Protein AF-0000000087190993 (afdb_homodimer)

Foldseek 3Di:
DPPCVVVVVCVVVVHDDDPLLVLLLVLQAVPPQAFLVSSLVSSCVPVVPDDSVNSVVSQVVCVVVQQKDWADLDPDGITMHGRPDQQWEWEAEPQQRDTDTHHQVVCVVVQVCCCVVPVDHDSNGHHYDYDHDPCVVVVNHPPPD/DPPCVVVVVCVVVVHDDDPLLVLLLVLQAVPPQAFLVSSLVSSCVPVVPDDSVNSVVSQVVCVVVQQKDWADLDPDGITMHGRPDQQWEWEAEPQQRDTDTHHQVVCVVVQVCCCVVPVDHDSNGHHYDYDHDPCVVVVNRPPPD

InterPro domains:
  IPR002481 Ferric-uptake regulator [PF01475] (12-122)
  IPR002481 Ferric-uptake regulator [PTHR33202] (6-138)
  IPR002481 Ferric-uptake regulator [cd07153] (19-133)
  IPR036388 Winged helix-like DNA-binding domain superfamily [G3DSA:1.10.10.10] (1-84)
  IPR036390 Winged helix DNA-binding domain superfamily [SSF46785] (6-134)
  IPR043135 Ferric-uptake regulator, C-terminal domain [G3DSA:3.30.1490.190] (85-141)

Structure (mmCIF, N/CA/C/O backbone):
data_AF-0000000087190993-model_v1
#
loop_
_entity.id
_entity.type
_entity.pdbx_description
1 polymer 'Transcriptional repressor'
#
loop_
_atom_site.group_PDB
_atom_site.id
_atom_site.type_symbol
_atom_site.label_atom_id
_atom_site.label_alt_id
_atom_site.label_comp_id
_atom_site.label_asym_id
_atom_site.label_entity_id
_atom_site.label_seq_id
_atom_site.pdbx_PDB_ins_code
_atom_site.Cartn_x
_atom_site.Cartn_y
_atom_site.Cartn_z
_atom_site.occupancy
_atom_site.B_iso_or_equiv
_atom_site.auth_seq_id
_atom_site.auth_comp_id
_atom_site.auth_asym_id
_atom_site.auth_atom_id
_atom_site.pdbx_PDB_model_num
ATOM 1 N N . MET A 1 1 ? -0.984 -24.281 -20.031 1 30.73 1 MET A N 1
ATOM 2 C CA . MET A 1 1 ? -1.289 -25.266 -19.016 1 30.73 1 MET A CA 1
ATOM 3 C C . MET A 1 1 ? -0.759 -24.828 -17.656 1 30.73 1 MET A C 1
ATOM 5 O O . MET A 1 1 ? 0.413 -24.469 -17.531 1 30.73 1 MET A O 1
ATOM 9 N N . VAL A 1 2 ? -1.51 -24.234 -16.828 1 46.31 2 VAL A N 1
ATOM 10 C CA . VAL A 1 2 ? -1.119 -23.938 -15.453 1 46.31 2 VAL A CA 1
ATOM 11 C C . VAL A 1 2 ? -0.335 -25.109 -14.875 1 46.31 2 VAL A C 1
ATOM 13 O O . VAL A 1 2 ? -0.806 -26.25 -14.891 1 46.31 2 VAL A O 1
ATOM 16 N N . ASP A 1 3 ? 0.82 -25.172 -14.805 1 48.62 3 ASP A N 1
ATOM 17 C CA . ASP A 1 3 ? 1.579 -26.312 -14.32 1 48.62 3 ASP A CA 1
ATOM 18 C C . ASP A 1 3 ? 0.959 -26.891 -13.055 1 48.62 3 ASP A C 1
ATOM 20 O O . ASP A 1 3 ? 0.491 -26.156 -12.188 1 48.62 3 ASP A O 1
ATOM 24 N N . THR A 1 4 ? 0.512 -28.219 -13.062 1 55.81 4 THR A N 1
ATOM 25 C CA . THR A 1 4 ? 0.121 -29.297 -12.156 1 55.81 4 THR A CA 1
ATOM 26 C C . THR A 1 4 ? 0.805 -29.141 -10.805 1 55.81 4 THR A C 1
ATOM 28 O O . THR A 1 4 ? 0.385 -29.734 -9.812 1 55.81 4 THR A O 1
ATOM 31 N N . ASP A 1 5 ? 1.646 -28.094 -10.758 1 68.88 5 ASP A N 1
ATOM 32 C CA . ASP A 1 5 ? 2.512 -28.094 -9.578 1 68.88 5 ASP A CA 1
ATOM 33 C C . ASP A 1 5 ? 1.784 -27.531 -8.367 1 68.88 5 ASP A C 1
ATOM 35 O O . ASP A 1 5 ? 1.873 -28.094 -7.266 1 68.88 5 ASP A O 1
ATOM 39 N N . TRP A 1 6 ? 0.853 -26.547 -8.578 1 71.5 6 TRP A N 1
ATOM 40 C CA . TRP A 1 6 ? 0.203 -26.047 -7.375 1 71.5 6 TRP A CA 1
ATOM 41 C C . TRP A 1 6 ? -0.79 -27.062 -6.82 1 71.5 6 TRP A C 1
ATOM 43 O O . TRP A 1 6 ? -1.019 -27.125 -5.609 1 71.5 6 TRP A O 1
ATOM 53 N N . GLN A 1 7 ? -1.381 -27.703 -7.801 1 71.69 7 GLN A N 1
ATOM 54 C CA . GLN A 1 7 ? -2.314 -28.734 -7.352 1 71.69 7 GLN A CA 1
ATOM 55 C C . GLN A 1 7 ? -1.601 -29.812 -6.527 1 71.69 7 GLN A C 1
ATOM 57 O O . GLN A 1 7 ? -2.115 -30.25 -5.5 1 71.69 7 GLN A O 1
ATOM 62 N N . SER A 1 8 ? -0.433 -30.188 -7.055 1 73.56 8 SER A N 1
ATOM 63 C CA . SER A 1 8 ? 0.377 -31.172 -6.332 1 73.56 8 SER A CA 1
ATOM 64 C C . SER A 1 8 ? 0.808 -30.625 -4.973 1 73.56 8 SER A C 1
ATOM 66 O O . SER A 1 8 ? 0.802 -31.344 -3.977 1 73.56 8 SER A O 1
ATOM 68 N N . ASP A 1 9 ? 1.097 -29.375 -5.035 1 71.5 9 ASP A N 1
ATOM 69 C CA . ASP A 1 9 ? 1.511 -28.75 -3.787 1 71.5 9 ASP A CA 1
ATOM 70 C C . ASP A 1 9 ? 0.363 -28.719 -2.781 1 71.5 9 ASP A C 1
ATOM 72 O O . ASP A 1 9 ? 0.562 -28.969 -1.593 1 71.5 9 ASP A O 1
ATOM 76 N N . LEU A 1 10 ? -0.805 -28.344 -3.242 1 76.19 10 LEU A N 1
ATOM 77 C CA . LEU A 1 10 ? -1.978 -28.297 -2.375 1 76.19 10 LEU A CA 1
ATOM 78 C C . LEU A 1 10 ? -2.287 -29.672 -1.795 1 76.19 10 LEU A C 1
ATOM 80 O O . LEU A 1 10 ? -2.598 -29.797 -0.608 1 76.19 10 LEU A O 1
ATOM 84 N N . ARG A 1 11 ? -2.195 -30.688 -2.639 1 72.81 11 ARG A N 1
ATOM 85 C CA . ARG A 1 11 ? -2.439 -32.031 -2.186 1 72.81 11 ARG A CA 1
ATOM 86 C C . ARG A 1 11 ? -1.418 -32.469 -1.133 1 72.81 11 ARG A C 1
ATOM 88 O O . ARG A 1 11 ? -1.772 -33.094 -0.127 1 72.81 11 ARG A O 1
ATOM 95 N N . LYS A 1 12 ? -0.236 -32.125 -1.358 1 74.5 12 LYS A N 1
ATOM 96 C CA . LYS A 1 12 ? 0.84 -32.438 -0.422 1 74.5 12 LYS A CA 1
ATOM 97 C C . LYS A 1 12 ? 0.607 -31.75 0.926 1 74.5 12 LYS A C 1
ATOM 99 O O . LYS A 1 12 ? 0.953 -32.312 1.973 1 74.5 12 LYS A O 1
ATOM 104 N N . ARG A 1 13 ? -0.04 -30.688 0.856 1 74.38 13 ARG A N 1
ATOM 105 C CA . ARG A 1 13 ? -0.277 -29.938 2.086 1 74.38 13 ARG A CA 1
ATOM 106 C C . ARG A 1 13 ? -1.602 -30.344 2.727 1 74.38 13 ARG A C 1
ATOM 108 O O . ARG A 1 13 ? -1.995 -29.797 3.754 1 74.38 13 ARG A O 1
ATOM 115 N N . GLY A 1 14 ? -2.254 -31.297 2.111 1 72.94 14 GLY A N 1
ATOM 116 C CA . GLY A 1 14 ? -3.477 -31.859 2.666 1 72.94 14 GLY A CA 1
ATOM 117 C C . GLY A 1 14 ? -4.707 -31.031 2.344 1 72.94 14 GLY A C 1
ATOM 118 O O . GLY A 1 14 ? -5.754 -31.188 2.975 1 72.94 14 GLY A O 1
ATOM 119 N N . TYR A 1 15 ? -4.434 -30.062 1.543 1 75.75 15 TYR A N 1
ATOM 120 C CA . TYR A 1 15 ? -5.578 -29.234 1.191 1 75.75 15 TYR A CA 1
ATOM 121 C C . TYR A 1 15 ? -6.18 -29.672 -0.14 1 75.75 15 TYR A C 1
ATOM 123 O O . TYR A 1 15 ? -5.453 -30.047 -1.061 1 75.75 15 TYR A O 1
ATOM 131 N N . ARG A 1 16 ? -7.5 -29.906 -0.092 1 78.38 16 ARG A N 1
ATOM 132 C CA . ARG A 1 16 ? -8.234 -30.156 -1.331 1 78.38 16 ARG A CA 1
ATOM 133 C C . ARG A 1 16 ? -8.992 -28.906 -1.766 1 78.38 16 ARG A C 1
ATOM 135 O O . ARG A 1 16 ? -9.688 -28.281 -0.958 1 78.38 16 ARG A O 1
ATOM 142 N N . LEU A 1 17 ? -8.617 -28.5 -3.105 1 83.88 17 LEU A N 1
ATOM 143 C CA . LEU A 1 17 ? -9.352 -27.359 -3.627 1 83.88 17 LEU A CA 1
ATOM 144 C C . LEU A 1 17 ? -10.617 -27.812 -4.359 1 83.88 17 LEU A C 1
ATOM 146 O O . LEU A 1 17 ? -10.555 -28.703 -5.215 1 83.88 17 LEU A O 1
ATOM 150 N N . THR A 1 18 ? -11.789 -27.344 -3.902 1 88.25 18 THR A N 1
ATOM 151 C CA . THR A 1 18 ? -13.008 -27.562 -4.68 1 88.25 18 THR A CA 1
ATOM 152 C C . THR A 1 18 ? -12.82 -27.078 -6.117 1 88.25 18 THR A C 1
ATOM 154 O O . THR A 1 18 ? -11.906 -26.312 -6.41 1 88.25 18 THR A O 1
ATOM 157 N N . PRO A 1 19 ? -13.664 -27.625 -7.016 1 89.94 19 PRO A N 1
ATOM 158 C CA . PRO A 1 19 ? -13.562 -27.203 -8.414 1 89.94 19 PRO A CA 1
ATOM 159 C C . PRO A 1 19 ? -13.664 -25.688 -8.578 1 89.94 19 PRO A C 1
ATOM 161 O O . PRO A 1 19 ? -12.93 -25.094 -9.375 1 89.94 19 PRO A O 1
ATOM 164 N N . GLN A 1 20 ? -14.5 -25.016 -7.832 1 90.06 20 GLN A N 1
ATOM 165 C CA . GLN A 1 20 ? -14.656 -23.562 -7.918 1 90.06 20 GLN A CA 1
ATOM 166 C C . GLN A 1 20 ? -13.383 -22.859 -7.48 1 90.06 20 GLN A C 1
ATOM 168 O O . GLN A 1 20 ? -12.945 -21.906 -8.133 1 90.06 20 GLN A O 1
ATOM 173 N N . ARG A 1 21 ? -12.828 -23.328 -6.469 1 92.06 21 ARG A N 1
ATOM 174 C CA . ARG A 1 21 ? -11.586 -22.719 -5.973 1 92.06 21 ARG A CA 1
ATOM 175 C C . ARG A 1 21 ? -10.445 -22.938 -6.961 1 92.06 21 ARG A C 1
ATOM 177 O O . ARG A 1 21 ? -9.609 -22.047 -7.148 1 92.06 21 ARG A O 1
ATOM 184 N N . GLN A 1 22 ? -10.484 -24.062 -7.488 1 92.88 22 GLN A N 1
ATOM 185 C CA . GLN A 1 22 ? -9.484 -24.359 -8.508 1 92.88 22 GLN A CA 1
ATOM 186 C C . GLN A 1 22 ? -9.617 -23.391 -9.688 1 92.88 22 GLN A C 1
ATOM 188 O O . GLN A 1 22 ? -8.609 -22.922 -10.219 1 92.88 22 GLN A O 1
ATOM 193 N N . LEU A 1 23 ? -10.836 -23.156 -10.133 1 95.88 23 LEU A N 1
ATOM 194 C CA . LEU A 1 23 ? -11.07 -22.219 -11.234 1 95.88 23 LEU A CA 1
ATOM 195 C C . LEU A 1 23 ? -10.57 -20.828 -10.883 1 95.88 23 LEU A C 1
ATOM 197 O O . LEU A 1 23 ? -10.023 -20.125 -11.734 1 95.88 23 LEU A O 1
ATOM 201 N N . VAL A 1 24 ? -10.719 -20.422 -9.695 1 97 24 VAL A N 1
ATOM 202 C CA . VAL A 1 24 ? -10.242 -19.125 -9.25 1 97 24 VAL A CA 1
ATOM 203 C C . VAL A 1 24 ? -8.711 -19.078 -9.312 1 97 24 VAL A C 1
ATOM 205 O O . VAL A 1 24 ? -8.133 -18.141 -9.844 1 97 24 VAL A O 1
ATOM 208 N N . LEU A 1 25 ? -8.164 -20.094 -8.781 1 95.44 25 LEU A N 1
ATOM 209 C CA . LEU A 1 25 ? -6.711 -20.172 -8.797 1 95.44 25 LEU A CA 1
ATOM 210 C C . LEU A 1 25 ? -6.176 -20.141 -10.227 1 95.44 25 LEU A C 1
ATOM 212 O O . LEU A 1 25 ? -5.211 -19.438 -10.516 1 95.44 25 LEU A O 1
ATOM 216 N N . GLU A 1 26 ? -6.77 -20.828 -11.078 1 94.94 26 GLU A N 1
ATOM 217 C CA . GLU A 1 26 ? -6.371 -20.859 -12.484 1 94.94 26 GLU A CA 1
ATOM 218 C C . GLU A 1 26 ? -6.543 -19.5 -13.133 1 94.94 26 GLU A C 1
ATOM 220 O O . GLU A 1 26 ? -5.719 -19.078 -13.953 1 94.94 26 GLU A O 1
ATOM 225 N N . ALA A 1 27 ? -7.582 -18.859 -12.844 1 97.19 27 ALA A N 1
ATOM 226 C CA . ALA A 1 27 ? -7.812 -17.516 -13.367 1 97.19 27 ALA A CA 1
ATOM 227 C C . ALA A 1 27 ? -6.719 -16.562 -12.906 1 97.19 27 ALA A C 1
ATOM 229 O O . ALA A 1 27 ? -6.23 -15.742 -13.695 1 97.19 27 ALA A O 1
ATOM 230 N N . VAL A 1 28 ? -6.336 -16.625 -11.641 1 96.25 28 VAL A N 1
ATOM 231 C CA . VAL A 1 28 ? -5.254 -15.805 -11.109 1 96.25 28 VAL A CA 1
ATOM 232 C C . VAL A 1 28 ? -3.971 -16.078 -11.891 1 96.25 28 VAL A C 1
ATOM 234 O O . VAL A 1 28 ? -3.244 -15.141 -12.242 1 96.25 28 VAL A O 1
ATOM 237 N N . ASP A 1 29 ? -3.754 -17.297 -12.117 1 93.25 29 ASP A N 1
ATOM 238 C CA . ASP A 1 29 ? -2.559 -17.688 -12.859 1 93.25 29 ASP A CA 1
ATOM 239 C C . ASP A 1 29 ? -2.574 -17.125 -14.273 1 93.25 29 ASP A C 1
ATOM 241 O O . ASP A 1 29 ? -1.585 -16.531 -14.727 1 93.25 29 ASP A O 1
ATOM 245 N N . ARG A 1 30 ? -3.617 -17.188 -14.875 1 94.5 30 ARG A N 1
ATOM 246 C CA . ARG A 1 30 ? -3.752 -16.797 -16.281 1 94.5 30 ARG A CA 1
ATOM 247 C C . ARG A 1 30 ? -3.707 -15.289 -16.438 1 94.5 30 ARG A C 1
ATOM 249 O O . ARG A 1 30 ? -3.041 -14.766 -17.328 1 94.5 30 ARG A O 1
ATOM 256 N N . LEU A 1 31 ? -4.438 -14.617 -15.688 1 94.88 31 LEU A N 1
ATOM 257 C CA . LEU A 1 31 ? -4.641 -13.18 -15.859 1 94.88 31 LEU A CA 1
ATOM 258 C C . LEU A 1 31 ? -3.475 -12.391 -15.281 1 94.88 31 LEU A C 1
ATOM 260 O O . LEU A 1 31 ? -3.164 -11.297 -15.758 1 94.88 31 LEU A O 1
ATOM 264 N N . GLU A 1 32 ? -2.812 -12.891 -14.336 1 90.81 32 GLU A N 1
ATOM 265 C CA . GLU A 1 32 ? -1.784 -12.172 -13.586 1 90.81 32 GLU A CA 1
ATOM 266 C C . GLU A 1 32 ? -2.273 -10.797 -13.156 1 90.81 32 GLU A C 1
ATOM 268 O O . GLU A 1 32 ? -2.906 -10.086 -13.938 1 90.81 32 GLU A O 1
ATOM 273 N N . HIS A 1 33 ? -1.952 -10.336 -11.945 1 92.12 33 HIS A N 1
ATOM 274 C CA . HIS A 1 33 ? -2.334 -9.047 -11.375 1 92.12 33 HIS A CA 1
ATOM 275 C C . HIS A 1 33 ? -3.791 -8.719 -11.688 1 92.12 33 HIS A C 1
ATOM 277 O O . HIS A 1 33 ? -4.094 -7.633 -12.18 1 92.12 33 HIS A O 1
ATOM 283 N N . ALA A 1 34 ? -4.66 -9.555 -11.453 1 95.06 34 ALA A N 1
ATOM 284 C CA . ALA A 1 34 ? -6.074 -9.422 -11.781 1 95.06 34 ALA A CA 1
ATOM 285 C C . ALA A 1 34 ? -6.879 -8.969 -10.57 1 95.06 34 ALA A C 1
ATOM 287 O O . ALA A 1 34 ? -6.621 -9.406 -9.445 1 95.06 34 ALA A O 1
ATOM 288 N N . THR A 1 35 ? -7.879 -8.102 -10.836 1 96.19 35 THR A N 1
ATOM 289 C CA . THR A 1 35 ? -8.828 -7.746 -9.789 1 96.19 35 THR A CA 1
ATOM 290 C C . THR A 1 35 ? -9.828 -8.875 -9.562 1 96.19 35 THR A C 1
ATOM 292 O O . THR A 1 35 ? -9.984 -9.75 -10.406 1 96.19 35 THR A O 1
ATOM 295 N N . PRO A 1 36 ? -10.531 -8.82 -8.438 1 97.62 36 PRO A N 1
ATOM 296 C CA . PRO A 1 36 ? -11.586 -9.82 -8.219 1 97.62 36 PRO A CA 1
ATOM 297 C C . PRO A 1 36 ? -12.641 -9.805 -9.328 1 97.62 36 PRO A C 1
ATOM 299 O O . PRO A 1 36 ? -13.102 -10.867 -9.75 1 97.62 36 PRO A O 1
ATOM 302 N N . ASP A 1 37 ? -12.898 -8.711 -9.805 1 97.5 37 ASP A N 1
ATOM 303 C CA . ASP A 1 37 ? -13.867 -8.625 -10.891 1 97.5 37 ASP A CA 1
ATOM 304 C C . ASP A 1 37 ? -13.32 -9.273 -12.164 1 97.5 37 ASP A C 1
ATOM 306 O O . ASP A 1 37 ? -14.055 -9.953 -12.891 1 97.5 37 ASP A O 1
ATOM 310 N N . ASP A 1 38 ? -12.133 -9.016 -12.484 1 97.56 38 ASP A N 1
ATOM 311 C CA . ASP A 1 38 ? -11.492 -9.695 -13.609 1 97.56 38 ASP A CA 1
ATOM 312 C C . ASP A 1 38 ? -11.562 -11.211 -13.453 1 97.56 38 ASP A C 1
ATOM 314 O O . ASP A 1 38 ? -11.875 -11.93 -14.406 1 97.56 38 ASP A O 1
ATOM 318 N N . ILE A 1 39 ? -11.219 -11.602 -12.273 1 98.25 39 ILE A N 1
ATOM 319 C CA . ILE A 1 39 ? -11.203 -13.023 -11.969 1 98.25 39 ILE A CA 1
ATOM 320 C C . ILE A 1 39 ? -12.609 -13.594 -12.102 1 98.25 39 ILE A C 1
ATOM 322 O O . ILE A 1 39 ? -12.805 -14.664 -12.695 1 98.25 39 ILE A O 1
ATOM 326 N N . LEU A 1 40 ? -13.586 -12.844 -11.562 1 98.38 40 LEU A N 1
ATOM 327 C CA . LEU A 1 40 ? -14.977 -13.25 -11.703 1 98.38 40 LEU A CA 1
ATOM 328 C C . LEU A 1 40 ? -15.336 -13.453 -13.172 1 98.38 40 LEU A C 1
ATOM 330 O O . LEU A 1 40 ? -15.891 -14.492 -13.539 1 98.38 40 LEU A O 1
ATOM 334 N N . THR A 1 41 ? -15.031 -12.5 -13.977 1 98.25 41 THR A N 1
ATOM 335 C CA . THR A 1 41 ? -15.336 -12.547 -15.398 1 98.25 41 THR A CA 1
ATOM 336 C C . THR A 1 41 ? -14.695 -13.773 -16.047 1 98.25 41 THR A C 1
ATOM 338 O O . THR A 1 41 ? -15.336 -14.477 -16.828 1 98.25 41 THR A O 1
ATOM 341 N N . GLU A 1 42 ? -13.477 -14.016 -15.742 1 98.19 42 GLU A N 1
ATOM 342 C CA . GLU A 1 42 ? -12.766 -15.164 -16.297 1 98.19 42 GLU A CA 1
ATOM 343 C C . GLU A 1 42 ? -13.391 -16.484 -15.836 1 98.19 42 GLU A C 1
ATOM 345 O O . GLU A 1 42 ? -13.594 -17.391 -16.641 1 98.19 42 GLU A O 1
ATOM 350 N N . VAL A 1 43 ? -13.672 -16.594 -14.578 1 97.75 43 VAL A N 1
ATOM 351 C CA . VAL A 1 43 ? -14.211 -17.828 -14 1 97.75 43 VAL A CA 1
ATOM 352 C C . VAL A 1 43 ? -15.602 -18.094 -14.57 1 97.75 43 VAL A C 1
ATOM 354 O O . VAL A 1 43 ? -15.961 -19.25 -14.805 1 97.75 43 VAL A O 1
ATOM 357 N N . ARG A 1 44 ? -16.344 -17.078 -14.812 1 97.44 44 ARG A N 1
ATOM 358 C CA . ARG A 1 44 ? -17.719 -17.234 -15.281 1 97.44 44 ARG A CA 1
ATOM 359 C C . ARG A 1 44 ? -17.766 -17.828 -16.688 1 97.44 44 ARG A C 1
ATOM 361 O O . ARG A 1 44 ? -18.812 -18.312 -17.141 1 97.44 44 ARG A O 1
ATOM 368 N N . LYS A 1 45 ? -16.719 -17.797 -17.391 1 96.69 45 LYS A N 1
ATOM 369 C CA . LYS A 1 45 ? -16.641 -18.453 -18.688 1 96.69 45 LYS A CA 1
ATOM 370 C C . LYS A 1 45 ? -16.812 -19.969 -18.531 1 96.69 45 LYS A C 1
ATOM 372 O O . LYS A 1 45 ? -17.281 -20.641 -19.469 1 96.69 45 LYS A O 1
ATOM 377 N N . THR A 1 46 ? -16.484 -20.484 -17.422 1 94.31 46 THR A N 1
ATOM 378 C CA . THR A 1 46 ? -16.562 -21.922 -17.156 1 94.31 46 THR A CA 1
ATOM 379 C C . THR A 1 46 ? -17.656 -22.234 -16.141 1 94.31 46 THR A C 1
ATOM 381 O O . THR A 1 46 ? -18.391 -23.203 -16.312 1 94.31 46 THR A O 1
ATOM 384 N N . ALA A 1 47 ? -17.719 -21.375 -15.109 1 93.12 47 ALA A N 1
ATOM 385 C CA . ALA A 1 47 ? -18.719 -21.516 -14.047 1 93.12 47 ALA A CA 1
ATOM 386 C C . ALA A 1 47 ? -19.578 -20.266 -13.945 1 93.12 47 ALA A C 1
ATOM 388 O O . ALA A 1 47 ? -19.281 -19.359 -13.148 1 93.12 47 ALA A O 1
ATOM 389 N N . GLY A 1 48 ? -20.688 -20.266 -14.625 1 90.81 48 GLY A N 1
ATOM 390 C CA . GLY A 1 48 ? -21.516 -19.078 -14.797 1 90.81 48 GLY A CA 1
ATOM 391 C C . GLY A 1 48 ? -22.203 -18.641 -13.516 1 90.81 48 GLY A C 1
ATOM 392 O O . GLY A 1 48 ? -22.5 -17.453 -13.344 1 90.81 48 GLY A O 1
ATOM 393 N N . GLY A 1 49 ? -22.438 -19.484 -12.586 1 93 49 GLY A N 1
ATOM 394 C CA . GLY A 1 49 ? -23.25 -19.172 -11.414 1 93 49 GLY A CA 1
ATOM 395 C C . GLY A 1 49 ? -22.422 -18.672 -10.242 1 93 49 GLY A C 1
ATOM 396 O O . GLY A 1 49 ? -22.969 -18.391 -9.172 1 93 49 GLY A O 1
ATOM 397 N N . ILE A 1 50 ? -21.156 -18.5 -10.438 1 94.94 50 ILE A N 1
ATOM 398 C CA . ILE A 1 50 ? -20.312 -18.109 -9.312 1 94.94 50 ILE A CA 1
ATOM 399 C C . ILE A 1 50 ? -20.562 -16.641 -8.969 1 94.94 50 ILE A C 1
ATOM 401 O O . ILE A 1 50 ? -20.734 -15.805 -9.859 1 94.94 50 ILE A O 1
ATOM 405 N N . ASN A 1 51 ? -20.578 -16.391 -7.656 1 96.12 51 ASN A N 1
ATOM 406 C CA . ASN A 1 51 ? -20.781 -15.039 -7.141 1 96.12 51 ASN A CA 1
ATOM 407 C C . ASN A 1 51 ? -19.469 -14.398 -6.719 1 96.12 51 ASN A C 1
ATOM 409 O O . ASN A 1 51 ? -18.516 -15.094 -6.352 1 96.12 51 ASN A O 1
ATOM 413 N N . ILE A 1 52 ? -19.5 -13.07 -6.734 1 97.62 52 ILE A N 1
ATOM 414 C CA . ILE A 1 52 ? -18.312 -12.312 -6.41 1 97.62 52 ILE A CA 1
ATOM 415 C C . ILE A 1 52 ? -17.891 -12.594 -4.969 1 97.62 52 ILE A C 1
ATOM 417 O O . ILE A 1 52 ? -16.703 -12.617 -4.652 1 97.62 52 ILE A O 1
ATOM 421 N N . SER A 1 53 ? -18.828 -12.852 -4.117 1 96.38 53 SER A N 1
ATOM 422 C CA . SER A 1 53 ? -18.531 -13.156 -2.725 1 96.38 53 SER A CA 1
ATOM 423 C C . SER A 1 53 ? -17.719 -14.445 -2.607 1 96.38 53 SER A C 1
ATOM 425 O O . SER A 1 53 ? -16.812 -14.539 -1.773 1 96.38 53 SER A O 1
ATOM 427 N N . THR A 1 54 ? -18 -15.414 -3.418 1 94.94 54 THR A N 1
ATOM 428 C CA . THR A 1 54 ? -17.234 -16.656 -3.465 1 94.94 54 THR A CA 1
ATOM 429 C C . THR A 1 54 ? -15.797 -16.391 -3.918 1 94.94 54 THR A C 1
ATOM 431 O O . THR A 1 54 ? -14.852 -16.969 -3.377 1 94.94 54 THR A O 1
ATOM 434 N N . VAL A 1 55 ? -15.633 -15.531 -4.863 1 97.62 55 VAL A N 1
ATOM 435 C CA . VAL A 1 55 ? -14.305 -15.18 -5.359 1 97.62 55 VAL A CA 1
ATOM 436 C C . VAL A 1 55 ? -13.484 -1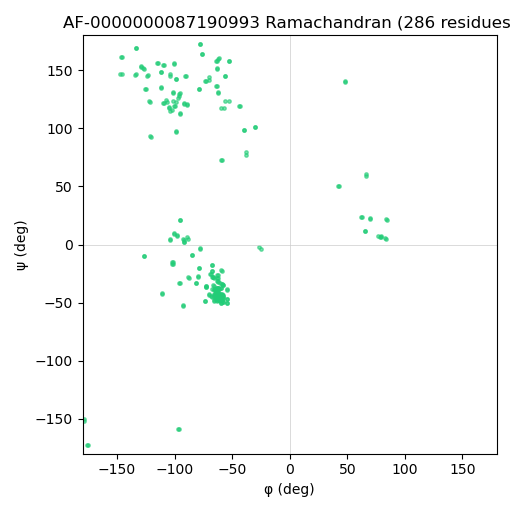4.547 -4.238 1 97.62 55 VAL A C 1
ATOM 438 O O . VAL A 1 55 ? -12.352 -14.969 -3.979 1 97.62 55 VAL A O 1
ATOM 441 N N . TYR A 1 56 ? -14.031 -13.648 -3.566 1 96.62 56 TYR A N 1
ATOM 442 C CA . TYR A 1 56 ? -13.328 -12.984 -2.473 1 96.62 56 TYR A CA 1
ATOM 443 C C . TYR A 1 56 ? -12.93 -13.992 -1.398 1 96.62 56 TYR A C 1
ATOM 445 O O . TYR A 1 56 ? -11.797 -13.969 -0.917 1 96.62 56 TYR A O 1
ATOM 453 N N . ARG A 1 57 ? -13.844 -14.789 -1.049 1 94.5 57 ARG A N 1
ATOM 454 C CA . ARG A 1 57 ? -13.562 -15.766 -0.001 1 94.5 57 ARG A CA 1
ATOM 455 C C . ARG A 1 57 ? -12.484 -16.75 -0.439 1 94.5 57 ARG A C 1
ATOM 457 O O . ARG A 1 57 ? -11.641 -17.141 0.365 1 94.5 57 ARG A O 1
ATOM 464 N N . THR A 1 58 ? -12.578 -17.141 -1.603 1 95.62 58 THR A N 1
ATOM 465 C CA . THR A 1 58 ? -11.57 -18.047 -2.143 1 95.62 58 THR A CA 1
ATOM 466 C C . THR A 1 58 ? -10.195 -17.375 -2.15 1 95.62 58 THR A C 1
ATOM 468 O O . THR A 1 58 ? -9.203 -17.984 -1.741 1 95.62 58 THR A O 1
ATOM 471 N N . LEU A 1 59 ? -10.156 -16.188 -2.604 1 96.62 59 LEU A N 1
ATOM 472 C CA . LEU A 1 59 ? -8.891 -15.469 -2.631 1 96.62 59 LEU A CA 1
ATOM 473 C C . LEU A 1 59 ? -8.312 -15.336 -1.227 1 96.62 59 LEU A C 1
ATOM 475 O O . LEU A 1 59 ? -7.102 -15.492 -1.032 1 96.62 59 LEU A O 1
ATOM 479 N N . GLU A 1 60 ? -9.07 -15.055 -0.349 1 94.12 60 GLU A N 1
ATOM 480 C CA . GLU A 1 60 ? -8.641 -14.977 1.042 1 94.12 60 GLU A CA 1
ATOM 481 C C . GLU A 1 60 ? -8.039 -16.297 1.504 1 94.12 60 GLU A C 1
ATOM 483 O O . GLU A 1 60 ? -6.957 -16.328 2.102 1 94.12 60 GLU A O 1
ATOM 488 N N . LEU A 1 61 ? -8.742 -17.375 1.254 1 91.25 61 LEU A N 1
ATOM 489 C CA . LEU A 1 61 ? -8.266 -18.703 1.601 1 91.25 61 LEU A CA 1
ATOM 490 C C . LEU A 1 61 ? -6.941 -19 0.912 1 91.25 61 LEU A C 1
ATOM 492 O O . LEU A 1 61 ? -6 -19.484 1.549 1 91.25 61 LEU A O 1
ATOM 496 N N . LEU A 1 62 ? -6.887 -18.734 -0.366 1 93.94 62 LEU A N 1
ATOM 497 C CA . LEU A 1 62 ? -5.684 -19.016 -1.138 1 93.94 62 LEU A CA 1
ATOM 498 C C . LEU A 1 62 ? -4.5 -18.203 -0.618 1 93.94 62 LEU A C 1
ATOM 500 O O . LEU A 1 62 ? -3.361 -18.688 -0.639 1 93.94 62 LEU A O 1
ATOM 504 N N . GLU A 1 63 ? -4.742 -17.016 -0.233 1 92.62 63 GLU A N 1
ATOM 505 C CA . GLU A 1 63 ? -3.693 -16.203 0.378 1 92.62 63 GLU A CA 1
ATOM 506 C C . GLU A 1 63 ? -3.217 -16.812 1.691 1 92.62 63 GLU A C 1
ATOM 508 O O . GLU A 1 63 ? -2.014 -16.875 1.956 1 92.62 63 GLU A O 1
ATOM 513 N N . GLU A 1 64 ? -4.137 -17.25 2.473 1 87.25 64 GLU A N 1
ATOM 514 C CA . GLU A 1 64 ? -3.797 -17.906 3.734 1 87.25 64 GLU A CA 1
ATOM 515 C C . GLU A 1 64 ? -2.922 -19.125 3.506 1 87.25 64 GLU A C 1
ATOM 517 O O . GLU A 1 64 ? -2.031 -19.422 4.305 1 87.25 64 GLU A O 1
ATOM 522 N N . LEU A 1 65 ? -3.18 -19.75 2.416 1 87 65 LEU A N 1
ATOM 523 C CA . LEU A 1 65 ? -2.451 -20.969 2.088 1 87 65 LEU A CA 1
ATOM 524 C C . LEU A 1 65 ? -1.126 -20.656 1.405 1 87 65 LEU A C 1
ATOM 526 O O . LEU A 1 65 ? -0.359 -21.547 1.066 1 87 65 LEU A O 1
ATOM 530 N N . GLY A 1 66 ? -0.937 -19.359 1.041 1 88 66 GLY A N 1
ATOM 531 C CA . GLY A 1 66 ? 0.324 -18.938 0.451 1 88 66 GLY A CA 1
ATOM 532 C C . GLY A 1 66 ? 0.4 -19.203 -1.042 1 88 66 GLY A C 1
ATOM 533 O O . GLY A 1 66 ? 1.491 -19.25 -1.613 1 88 66 GLY A O 1
ATOM 534 N N . LEU A 1 67 ? -0.707 -19.328 -1.673 1 90.62 67 LEU A N 1
ATOM 535 C CA . LEU A 1 67 ? -0.741 -19.625 -3.1 1 90.62 67 LEU A CA 1
ATOM 536 C C . LEU A 1 67 ? -0.89 -18.359 -3.924 1 90.62 67 LEU A C 1
ATOM 538 O O . LEU A 1 67 ? -0.423 -18.297 -5.066 1 90.62 67 LEU A O 1
ATOM 542 N N . VAL A 1 68 ? -1.59 -17.438 -3.375 1 93.12 68 VAL A N 1
ATOM 543 C CA . VAL A 1 68 ? -1.825 -16.172 -4.066 1 93.12 68 VAL A CA 1
ATOM 544 C C . VAL A 1 68 ? -1.425 -15 -3.166 1 93.12 68 VAL A C 1
ATOM 546 O O . VAL A 1 68 ? -1.394 -15.141 -1.941 1 93.12 68 VAL A O 1
ATOM 549 N N . SER A 1 69 ? -1.028 -13.93 -3.746 1 91.06 69 SER A N 1
ATOM 550 C CA . SER A 1 69 ? -0.732 -12.672 -3.064 1 91.06 69 SER A CA 1
ATOM 551 C C . SER A 1 69 ? -1.453 -11.5 -3.725 1 91.06 69 SER A C 1
ATOM 553 O O . SER A 1 69 ? -1.865 -11.594 -4.883 1 91.06 69 SER A O 1
ATOM 555 N N . HIS A 1 70 ? -1.703 -10.5 -2.949 1 92 70 HIS A N 1
ATOM 556 C CA . HIS A 1 70 ? -2.342 -9.328 -3.541 1 92 70 HIS A CA 1
ATOM 557 C C . HIS A 1 70 ? -1.421 -8.117 -3.494 1 92 70 HIS A C 1
ATOM 559 O O . HIS A 1 70 ? -0.464 -8.086 -2.719 1 92 70 HIS A O 1
ATOM 565 N N . ALA A 1 71 ? -1.609 -7.211 -4.328 1 89.25 71 ALA A N 1
ATOM 566 C CA . ALA A 1 71 ? -0.951 -5.906 -4.375 1 89.25 71 ALA A CA 1
ATOM 567 C C . ALA A 1 71 ? -1.964 -4.789 -4.598 1 89.25 71 ALA A C 1
ATOM 569 O O . ALA A 1 71 ? -2.996 -4.996 -5.238 1 89.25 71 ALA A O 1
ATOM 570 N N . HIS A 1 72 ? -1.664 -3.686 -4.012 1 88.25 72 HIS A N 1
ATOM 571 C CA . HIS A 1 72 ? -2.463 -2.488 -4.246 1 88.25 72 HIS A CA 1
ATOM 572 C C . HIS A 1 72 ? -1.801 -1.58 -5.277 1 88.25 72 HIS A C 1
ATOM 574 O O . HIS A 1 72 ? -0.958 -0.75 -4.934 1 88.25 72 HIS A O 1
ATOM 580 N N . LEU A 1 73 ? -2.217 -1.682 -6.527 1 90.38 73 LEU A N 1
ATOM 581 C CA . LEU A 1 73 ? -1.597 -0.947 -7.625 1 90.38 73 LEU A CA 1
ATOM 582 C C . LEU A 1 73 ? -2.385 0.319 -7.945 1 90.38 73 LEU A C 1
ATOM 584 O O . LEU A 1 73 ? -2.135 0.97 -8.961 1 90.38 73 LEU A O 1
ATOM 588 N N . GLY A 1 74 ? -3.346 0.713 -7.188 1 78.69 74 GLY A N 1
ATOM 589 C CA . GLY A 1 74 ? -4.18 1.899 -7.297 1 78.69 74 GLY A CA 1
ATOM 590 C C . GLY A 1 74 ? -5.148 2.055 -6.141 1 78.69 74 GLY A C 1
ATOM 591 O O . GLY A 1 74 ? -4.988 1.411 -5.098 1 78.69 74 GLY A O 1
ATOM 592 N N . HIS A 1 75 ? -6.039 3.006 -6.227 1 72.12 75 HIS A N 1
ATOM 593 C CA . HIS A 1 75 ? -7.016 3.283 -5.184 1 72.12 75 HIS A CA 1
ATOM 594 C C . HIS A 1 75 ? -8.172 2.285 -5.227 1 72.12 75 HIS A C 1
ATOM 596 O O . HIS A 1 75 ? -9 2.254 -4.32 1 72.12 75 HIS A O 1
ATOM 602 N N . GLY A 1 76 ? -8.203 1.433 -6.117 1 77.38 76 GLY A N 1
ATOM 603 C CA . GLY A 1 76 ? -9.297 0.493 -6.27 1 77.38 76 GLY A CA 1
ATOM 604 C C . GLY A 1 76 ? -9.023 -0.855 -5.633 1 77.38 76 GLY A C 1
ATOM 605 O O . GLY A 1 76 ? -8.344 -0.937 -4.609 1 77.38 76 GLY A O 1
ATOM 606 N N . ALA A 1 77 ? -9.703 -1.799 -6.07 1 87 77 ALA A N 1
ATOM 607 C CA . ALA A 1 77 ? -9.586 -3.168 -5.582 1 87 77 ALA A CA 1
ATOM 608 C C . ALA A 1 77 ? -8.148 -3.672 -5.711 1 87 77 ALA A C 1
ATOM 610 O O . ALA A 1 77 ? -7.438 -3.297 -6.645 1 87 77 ALA A O 1
ATOM 611 N N . PRO A 1 78 ? -7.711 -4.465 -4.785 1 91.62 78 PRO A N 1
ATOM 612 C CA . PRO A 1 78 ? -6.395 -5.09 -4.949 1 91.62 78 PRO A CA 1
ATOM 613 C C . PRO A 1 78 ? -6.324 -6 -6.172 1 91.62 78 PRO A C 1
ATOM 615 O O . PRO A 1 78 ? -7.359 -6.402 -6.711 1 91.62 78 PRO A O 1
ATOM 618 N N . THR A 1 79 ? -5.125 -6.238 -6.59 1 93.88 79 THR A N 1
ATOM 619 C CA . THR A 1 79 ? -4.883 -7.227 -7.633 1 93.88 79 THR A CA 1
ATOM 620 C C . THR A 1 79 ? -4.203 -8.469 -7.059 1 93.88 79 THR A C 1
ATOM 622 O O . THR A 1 79 ? -3.484 -8.383 -6.062 1 93.88 79 THR A O 1
ATOM 625 N N . TYR A 1 80 ? -4.441 -9.562 -7.773 1 94.88 80 TYR A N 1
ATOM 626 C CA . TYR A 1 80 ? -3.945 -10.828 -7.262 1 94.88 80 TYR A CA 1
ATOM 627 C C . TYR A 1 80 ? -3.043 -11.516 -8.281 1 94.88 80 TYR A C 1
ATOM 629 O O . TYR A 1 80 ? -3.258 -11.391 -9.492 1 94.88 80 TYR A O 1
ATOM 637 N N . HIS A 1 81 ? -2.033 -12.188 -7.727 1 93.5 81 HIS A N 1
ATOM 638 C CA . HIS A 1 81 ? -1.084 -12.984 -8.5 1 93.5 81 HIS A CA 1
ATOM 639 C C . HIS A 1 81 ? -0.633 -14.219 -7.73 1 93.5 81 HIS A C 1
ATOM 641 O O . HIS A 1 81 ? -0.844 -14.305 -6.52 1 93.5 81 HIS A O 1
ATOM 647 N N . LEU A 1 82 ? -0.114 -15.125 -8.523 1 91.62 82 LEU A N 1
ATOM 648 C CA . LEU A 1 82 ? 0.447 -16.281 -7.832 1 91.62 82 LEU A CA 1
ATOM 649 C C . LEU A 1 82 ? 1.616 -15.867 -6.945 1 91.62 82 LEU A C 1
ATOM 651 O O . LEU A 1 82 ? 2.449 -15.055 -7.352 1 91.62 82 LEU A O 1
ATOM 655 N N . ALA A 1 83 ? 1.657 -16.406 -5.734 1 86.81 83 ALA A N 1
ATOM 656 C CA . ALA A 1 83 ? 2.625 -16 -4.719 1 86.81 83 ALA A CA 1
ATOM 657 C C . ALA A 1 83 ? 4.055 -16.281 -5.172 1 86.81 83 ALA A C 1
ATOM 659 O O . ALA A 1 83 ? 4.984 -15.562 -4.816 1 86.81 83 ALA A O 1
ATOM 660 N N . ASP A 1 84 ? 4.297 -17.234 -5.906 1 78.88 84 ASP A N 1
ATOM 661 C CA . ASP A 1 84 ? 5.656 -17.656 -6.246 1 78.88 84 ASP A CA 1
ATOM 662 C C . ASP A 1 84 ? 6.047 -17.156 -7.637 1 78.88 84 ASP A C 1
ATOM 664 O O . ASP A 1 84 ? 7.113 -17.516 -8.148 1 78.88 84 ASP A O 1
ATOM 668 N N . ARG A 1 85 ? 5.238 -16.344 -8.148 1 72.88 85 ARG A N 1
ATOM 669 C CA . ARG A 1 85 ? 5.543 -15.906 -9.508 1 72.88 85 ARG A CA 1
ATOM 670 C C . ARG A 1 85 ? 5.93 -14.43 -9.523 1 72.88 85 ARG A C 1
ATOM 672 O O . ARG A 1 85 ? 5.598 -13.688 -8.594 1 72.88 85 ARG A O 1
ATOM 679 N N . HIS A 1 86 ? 6.801 -14.07 -10.445 1 68.44 86 HIS A N 1
ATOM 680 C CA . HIS A 1 86 ? 7.109 -12.719 -10.898 1 68.44 86 HIS A CA 1
ATOM 681 C C . HIS A 1 86 ? 7.758 -11.898 -9.789 1 68.44 86 HIS A C 1
ATOM 683 O O . HIS A 1 86 ? 7.246 -10.844 -9.414 1 68.44 86 HIS A O 1
ATOM 689 N N . ASP A 1 87 ? 8.875 -12.32 -9.32 1 84 87 ASP A N 1
ATOM 690 C CA . ASP A 1 87 ? 9.648 -11.555 -8.344 1 84 87 ASP A CA 1
ATOM 691 C C . ASP A 1 87 ? 10.039 -10.188 -8.898 1 84 87 ASP A C 1
ATOM 693 O O . ASP A 1 87 ? 11.117 -10.031 -9.469 1 84 87 ASP A O 1
ATOM 697 N N . HIS A 1 88 ? 8.961 -9.297 -8.977 1 93.25 88 HIS A N 1
ATOM 698 C CA . HIS A 1 88 ? 9.242 -7.953 -9.461 1 93.25 88 HIS A CA 1
ATOM 699 C C . HIS A 1 88 ? 8.586 -6.898 -8.578 1 93.25 88 HIS A C 1
ATOM 701 O O . HIS A 1 88 ? 7.793 -7.234 -7.695 1 93.25 88 HIS A O 1
ATOM 707 N N . ILE A 1 89 ? 8.992 -5.66 -8.828 1 94 89 ILE A N 1
ATOM 708 C CA . ILE A 1 89 ? 8.367 -4.496 -8.211 1 94 89 ILE A CA 1
ATOM 709 C C . ILE A 1 89 ? 7.469 -3.791 -9.227 1 94 89 ILE A C 1
ATOM 711 O O . ILE A 1 89 ? 7.742 -3.816 -10.43 1 94 89 ILE A O 1
ATOM 715 N N . HIS A 1 90 ? 6.391 -3.23 -8.719 1 95.19 90 HIS A N 1
ATOM 716 C CA . HIS A 1 90 ? 5.484 -2.469 -9.57 1 95.19 90 HIS A CA 1
ATOM 717 C C . HIS A 1 90 ? 5.723 -0.968 -9.422 1 95.19 90 HIS A C 1
ATOM 719 O O . HIS A 1 90 ? 5.598 -0.42 -8.328 1 95.19 90 HIS A O 1
ATOM 725 N N . LEU A 1 91 ? 6.094 -0.312 -10.531 1 96.56 91 LEU A N 1
ATOM 726 C CA . LEU A 1 91 ? 6.129 1.145 -10.609 1 96.56 91 LEU A CA 1
ATOM 727 C C . LEU A 1 91 ? 4.832 1.688 -11.203 1 96.56 91 LEU A C 1
ATOM 729 O O . LEU A 1 91 ? 4.551 1.475 -12.383 1 96.56 91 LEU A O 1
ATOM 733 N N . VAL A 1 92 ? 4.086 2.361 -10.367 1 95.31 92 VAL A N 1
ATOM 734 C CA . VAL A 1 92 ? 2.74 2.766 -10.766 1 95.31 92 VAL A CA 1
ATOM 735 C C . VAL A 1 92 ? 2.695 4.277 -10.977 1 95.31 92 VAL A C 1
ATOM 737 O O . VAL A 1 92 ? 2.92 5.051 -10.047 1 95.31 92 VAL A O 1
ATOM 740 N N . CYS A 1 93 ? 2.324 4.672 -12.172 1 96.44 93 CYS A N 1
ATOM 741 C CA . CYS A 1 93 ? 2.203 6.094 -12.461 1 96.44 93 CYS A CA 1
ATOM 742 C C . CYS A 1 93 ? 0.898 6.656 -11.906 1 96.44 93 CYS A C 1
ATOM 744 O O . CYS A 1 93 ? -0.177 6.113 -12.172 1 96.44 93 CYS A O 1
ATOM 746 N N . ARG A 1 94 ? 0.942 7.766 -11.258 1 90.44 94 ARG A N 1
ATOM 747 C CA . ARG A 1 94 ? -0.224 8.383 -10.641 1 90.44 94 ARG A CA 1
ATOM 748 C C . ARG A 1 94 ? -1.075 9.109 -11.672 1 90.44 94 ARG A C 1
ATOM 750 O O . ARG A 1 94 ? -2.273 9.312 -11.469 1 90.44 94 ARG A O 1
ATOM 757 N N . ASP A 1 95 ? -0.512 9.438 -12.797 1 92 95 ASP A N 1
ATOM 758 C CA . ASP A 1 95 ? -1.197 10.25 -13.797 1 92 95 ASP A CA 1
ATOM 759 C C . ASP A 1 95 ? -1.922 9.375 -14.812 1 92 95 ASP A C 1
ATOM 761 O O . ASP A 1 95 ? -3.115 9.562 -15.062 1 92 95 ASP A O 1
ATOM 765 N N . CYS A 1 96 ? -1.272 8.469 -15.375 1 94 96 CYS A N 1
ATOM 766 C CA . CYS A 1 96 ? -1.868 7.668 -16.438 1 94 96 CYS A CA 1
ATOM 767 C C . CYS A 1 96 ? -2.287 6.297 -15.922 1 94 96 CYS A C 1
ATOM 769 O O . CYS A 1 96 ? -2.922 5.523 -16.641 1 94 96 CYS A O 1
ATOM 771 N N . THR A 1 97 ? -1.771 5.895 -14.742 1 92.06 97 THR A N 1
ATOM 772 C CA . THR A 1 97 ? -2.111 4.652 -14.055 1 92.06 97 THR A CA 1
ATOM 773 C C . THR A 1 97 ? -1.377 3.469 -14.68 1 92.06 97 THR A C 1
ATOM 775 O O . THR A 1 97 ? -1.644 2.314 -14.336 1 92.06 97 THR A O 1
ATOM 778 N N . GLY A 1 98 ? -0.536 3.775 -15.547 1 93.88 98 GLY A N 1
ATOM 779 C CA . GLY A 1 98 ? 0.3 2.723 -16.109 1 93.88 98 GLY A CA 1
ATOM 780 C C . GLY A 1 98 ? 1.205 2.076 -15.07 1 93.88 98 GLY A C 1
ATOM 781 O O . GLY A 1 98 ? 1.612 2.721 -14.102 1 93.88 98 GLY A O 1
ATOM 782 N N . VAL A 1 99 ? 1.552 0.737 -15.328 1 94.62 99 VAL A N 1
ATOM 783 C CA . VAL A 1 99 ? 2.395 -0.031 -14.414 1 94.62 99 VAL A CA 1
ATOM 784 C C . VAL A 1 99 ? 3.631 -0.536 -15.156 1 94.62 99 VAL A C 1
ATOM 786 O O . VAL A 1 99 ? 3.514 -1.183 -16.203 1 94.62 99 VAL A O 1
ATOM 789 N N . ILE A 1 100 ? 4.766 -0.194 -14.664 1 95.56 100 ILE A N 1
ATOM 790 C CA . ILE A 1 100 ? 6.039 -0.73 -15.141 1 95.56 100 ILE A CA 1
ATOM 791 C C . ILE A 1 100 ? 6.539 -1.803 -14.172 1 95.56 100 ILE A C 1
ATOM 793 O O . ILE A 1 100 ? 6.574 -1.585 -12.961 1 95.56 100 ILE A O 1
ATOM 797 N N . GLU A 1 101 ? 6.926 -2.986 -14.664 1 94.12 101 GLU A N 1
ATOM 798 C CA . GLU A 1 101 ? 7.527 -4.039 -13.852 1 94.12 101 GLU A CA 1
ATOM 799 C C . GLU A 1 101 ? 9.047 -3.926 -13.844 1 94.12 101 GLU A C 1
ATOM 801 O O . GLU A 1 101 ? 9.688 -3.92 -14.898 1 94.12 101 G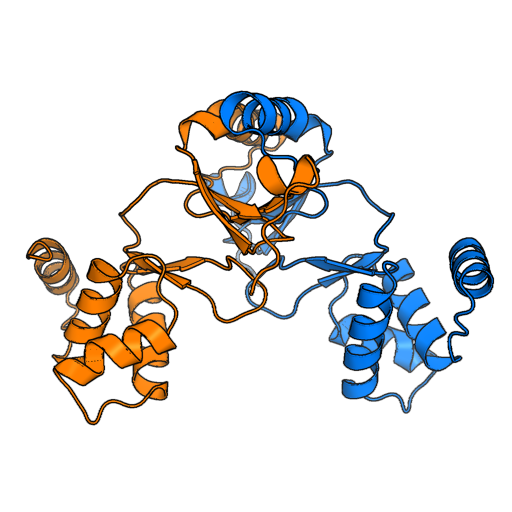LU A O 1
ATOM 806 N N . ALA A 1 102 ? 9.555 -3.793 -12.703 1 95.31 102 ALA A N 1
ATOM 807 C CA . ALA A 1 102 ? 11 -3.717 -12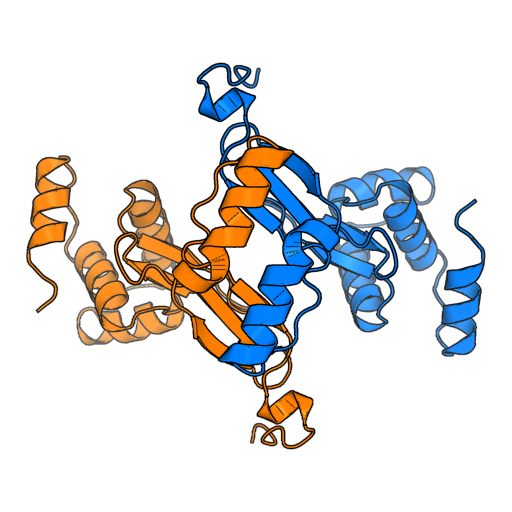.531 1 95.31 102 ALA A CA 1
ATOM 808 C C . ALA A 1 102 ? 11.539 -4.945 -11.805 1 95.31 102 ALA A C 1
ATOM 810 O O . ALA A 1 102 ? 10.961 -5.375 -10.797 1 95.31 102 ALA A O 1
ATOM 811 N N . GLY A 1 103 ? 12.648 -5.508 -12.289 1 93.62 103 GLY A N 1
ATOM 812 C CA . GLY A 1 103 ? 13.25 -6.645 -11.625 1 93.62 103 GLY A CA 1
ATOM 813 C C . GLY A 1 103 ? 13.766 -6.32 -10.234 1 93.62 103 GLY A C 1
ATOM 814 O O . GLY A 1 103 ? 14.047 -5.16 -9.93 1 93.62 103 GLY A O 1
ATOM 815 N N . LEU A 1 104 ? 13.914 -7.336 -9.398 1 92.94 104 LEU A N 1
ATOM 816 C CA . LEU A 1 104 ? 14.289 -7.18 -8 1 92.94 104 LEU A CA 1
ATOM 817 C C . LEU A 1 104 ? 15.711 -6.641 -7.875 1 92.94 104 LEU A C 1
ATOM 819 O O . LEU A 1 104 ? 16.031 -5.949 -6.91 1 92.94 104 LEU A O 1
ATOM 823 N N . PRO A 1 105 ? 16.562 -6.891 -8.812 1 93.5 105 PRO A N 1
ATOM 824 C CA . PRO A 1 105 ? 17.938 -6.391 -8.68 1 93.5 105 PRO A CA 1
ATOM 825 C C . PRO A 1 105 ? 18 -4.867 -8.57 1 93.5 105 PRO A C 1
ATOM 827 O O . P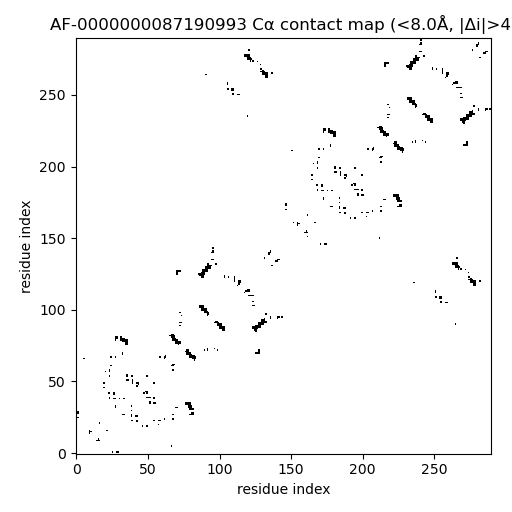RO A 1 105 ? 18.938 -4.328 -7.969 1 93.5 105 PRO A O 1
ATOM 830 N N . VAL A 1 106 ? 17 -4.195 -9.031 1 94.62 106 VAL A N 1
ATOM 831 C CA . VAL A 1 106 ? 17.016 -2.738 -8.977 1 94.62 106 VAL A CA 1
ATOM 832 C C . VAL A 1 106 ? 16.938 -2.277 -7.523 1 94.62 106 VAL A C 1
ATOM 834 O O . VAL A 1 106 ? 17.359 -1.172 -7.191 1 94.62 106 VAL A O 1
ATOM 837 N N . ALA A 1 107 ? 16.406 -3.133 -6.648 1 95.62 107 ALA A N 1
ATOM 838 C CA . ALA A 1 107 ? 16.219 -2.779 -5.242 1 95.62 107 ALA A CA 1
ATOM 839 C C . ALA A 1 107 ? 17.281 -3.439 -4.363 1 95.62 107 ALA A C 1
ATOM 841 O O . ALA A 1 107 ? 17.234 -3.324 -3.135 1 95.62 107 ALA A O 1
ATOM 842 N N . ALA A 1 108 ? 18.234 -4.125 -4.887 1 95.19 108 ALA A N 1
ATOM 843 C CA . ALA A 1 108 ? 19.156 -4.957 -4.125 1 95.19 108 ALA A CA 1
ATOM 844 C C . ALA A 1 108 ? 19.953 -4.121 -3.123 1 95.19 108 ALA A C 1
ATOM 846 O O . ALA A 1 108 ? 20.016 -4.461 -1.939 1 95.19 108 ALA A O 1
ATOM 847 N N . ASP A 1 109 ? 20.516 -3 -3.615 1 96.12 109 ASP A N 1
ATOM 848 C CA . ASP A 1 109 ? 21.297 -2.143 -2.734 1 96.12 109 ASP A CA 1
ATOM 849 C C . ASP A 1 109 ? 20.422 -1.526 -1.643 1 96.12 109 ASP A C 1
ATOM 851 O O . ASP A 1 109 ? 20.875 -1.362 -0.504 1 96.12 109 ASP A O 1
ATOM 855 N N . PHE A 1 110 ? 19.312 -1.186 -1.99 1 97 110 PHE A N 1
ATOM 856 C CA . PHE A 1 110 ? 18.375 -0.583 -1.044 1 97 110 PHE A CA 1
ATOM 857 C C . PHE A 1 110 ? 18.031 -1.562 0.069 1 97 110 PHE A C 1
ATOM 859 O O . PHE A 1 110 ? 18.125 -1.226 1.252 1 97 110 PHE A O 1
ATOM 866 N N . THR A 1 111 ? 17.672 -2.801 -0.275 1 96.81 111 THR A N 1
ATOM 867 C CA . THR A 1 111 ? 17.328 -3.818 0.715 1 96.81 111 THR A CA 1
ATOM 868 C C . THR A 1 111 ? 18.531 -4.117 1.613 1 96.81 111 THR A C 1
ATOM 870 O O . THR A 1 111 ? 18.375 -4.32 2.818 1 96.81 111 THR A O 1
ATOM 873 N N . GLU A 1 112 ? 19.672 -4.113 1.025 1 96.88 112 GLU A N 1
ATOM 874 C CA . GLU A 1 112 ? 20.875 -4.336 1.81 1 96.88 112 GLU A CA 1
ATOM 875 C C . GLU A 1 112 ? 21.094 -3.215 2.822 1 96.88 112 GLU A C 1
ATOM 877 O O . GLU A 1 112 ? 21.516 -3.467 3.955 1 96.88 112 GLU A O 1
ATOM 882 N N . ARG A 1 113 ? 20.875 -2.021 2.428 1 97.06 113 ARG A N 1
ATOM 883 C CA . ARG A 1 113 ? 21.016 -0.876 3.318 1 97.06 113 ARG A CA 1
ATOM 884 C C . ARG A 1 113 ? 20.031 -0.958 4.48 1 97.06 113 ARG A C 1
ATOM 886 O O . ARG A 1 113 ? 20.391 -0.669 5.625 1 97.06 113 ARG A O 1
ATOM 893 N N . LEU A 1 114 ? 18.797 -1.375 4.211 1 97.38 114 LEU A N 1
ATOM 894 C CA . LEU A 1 114 ? 17.797 -1.536 5.262 1 97.38 114 LEU A CA 1
ATOM 895 C C . LEU A 1 114 ? 18.234 -2.596 6.27 1 97.38 114 LEU A C 1
ATOM 897 O O . LEU A 1 114 ? 18.047 -2.42 7.477 1 97.38 114 LEU A O 1
ATOM 901 N N . ARG A 1 115 ? 18.75 -3.645 5.723 1 97.06 115 ARG A N 1
ATOM 902 C CA . ARG A 1 115 ? 19.25 -4.703 6.59 1 97.06 115 ARG A CA 1
ATOM 903 C C . ARG A 1 115 ? 20.422 -4.211 7.441 1 97.06 115 ARG A C 1
ATOM 905 O O . ARG A 1 115 ? 20.438 -4.426 8.656 1 97.06 115 ARG A O 1
ATOM 912 N N . ALA A 1 116 ? 21.344 -3.514 6.879 1 97.12 116 ALA A N 1
ATOM 913 C CA . ALA A 1 116 ? 22.562 -3.066 7.547 1 97.12 116 ALA A CA 1
ATOM 914 C C . ALA A 1 116 ? 22.266 -1.996 8.586 1 97.12 116 ALA A C 1
ATOM 916 O O . ALA A 1 116 ? 22.797 -2.029 9.695 1 97.12 116 ALA A O 1
ATOM 917 N N . GLU A 1 117 ? 21.391 -1.053 8.242 1 97.25 117 GLU A N 1
ATOM 918 C CA . GLU A 1 117 ? 21.188 0.119 9.086 1 97.25 117 GLU A CA 1
ATOM 919 C C . GLU A 1 117 ? 20.109 -0.145 10.141 1 97.25 117 GLU A C 1
ATOM 921 O O . GLU A 1 117 ? 20.172 0.389 11.25 1 97.25 117 GLU A O 1
ATOM 926 N N . PHE A 1 118 ? 19.188 -1.026 9.805 1 97.12 118 PHE A N 1
ATOM 927 C CA . PHE A 1 118 ? 18.031 -1.155 10.695 1 97.12 118 PHE A CA 1
ATOM 928 C C . PHE A 1 118 ? 17.844 -2.607 11.117 1 97.12 118 PHE A C 1
ATOM 930 O O . PHE A 1 118 ? 17 -2.902 11.977 1 97.12 118 PHE A O 1
ATOM 937 N N . GLY A 1 119 ? 18.562 -3.492 10.492 1 97.38 119 GLY A N 1
ATOM 938 C CA . GLY A 1 119 ? 18.297 -4.902 10.719 1 97.38 119 GLY A CA 1
ATOM 939 C C . GLY A 1 119 ? 16.984 -5.371 10.141 1 97.38 119 GLY A C 1
ATOM 940 O O . GLY A 1 119 ? 16.391 -6.332 10.633 1 97.38 119 GLY A O 1
ATOM 941 N N . PHE A 1 120 ? 16.516 -4.676 9.227 1 97.94 120 PHE A N 1
ATOM 942 C CA . PHE A 1 120 ? 15.203 -4.953 8.664 1 97.94 120 PHE A CA 1
ATOM 943 C C . PHE A 1 120 ? 15.328 -5.816 7.414 1 97.94 120 PHE A C 1
ATOM 945 O O . PHE A 1 120 ? 16.031 -5.465 6.473 1 97.94 120 PHE A O 1
ATOM 952 N N . GLU A 1 121 ? 14.516 -6.922 7.391 1 97.5 121 GLU A N 1
ATOM 953 C CA . GLU A 1 121 ? 14.547 -7.852 6.262 1 97.5 121 GLU A CA 1
ATOM 954 C C . GLU A 1 121 ? 13.289 -7.707 5.398 1 97.5 121 GLU A C 1
ATOM 956 O O . GLU A 1 121 ? 12.172 -7.781 5.906 1 97.5 121 GLU A O 1
ATOM 961 N N . THR A 1 122 ? 13.5 -7.445 4.109 1 95.19 122 THR A N 1
ATOM 962 C CA . THR A 1 122 ? 12.398 -7.352 3.158 1 95.19 122 THR A CA 1
ATOM 963 C C . THR A 1 122 ? 12.828 -7.848 1.779 1 95.19 122 THR A C 1
ATOM 965 O O . THR A 1 122 ? 13.984 -7.672 1.383 1 95.19 122 THR A O 1
ATOM 968 N N . ASP A 1 123 ? 11.93 -8.461 1.021 1 88.62 123 ASP A N 1
ATOM 969 C CA . ASP A 1 123 ? 12.242 -8.938 -0.323 1 88.62 123 ASP A CA 1
ATOM 970 C C . ASP A 1 123 ? 11.695 -7.98 -1.382 1 88.62 123 ASP A C 1
ATOM 972 O O . ASP A 1 123 ? 12.078 -8.062 -2.553 1 88.62 123 ASP A O 1
ATOM 976 N N . MET A 1 124 ? 10.797 -7.066 -1.053 1 89.88 124 MET A N 1
ATOM 977 C CA . MET A 1 124 ? 10.227 -6.008 -1.879 1 89.88 124 MET A CA 1
ATOM 978 C C . MET A 1 124 ? 9.398 -6.594 -3.02 1 89.88 124 MET A C 1
ATOM 980 O O . MET A 1 124 ? 8.992 -5.871 -3.932 1 89.88 124 MET A O 1
ATOM 984 N N . LYS A 1 125 ? 9.141 -7.879 -2.928 1 88.44 125 LYS A N 1
ATOM 985 C CA . LYS A 1 125 ? 8.359 -8.516 -3.982 1 88.44 125 LYS A CA 1
ATOM 986 C C . LYS A 1 125 ? 6.953 -7.922 -4.062 1 88.44 125 LYS A C 1
ATOM 988 O O . LYS A 1 125 ? 6.289 -7.746 -3.043 1 88.44 125 LYS A O 1
ATOM 993 N N . HIS A 1 126 ? 6.578 -7.57 -5.328 1 87.06 126 HIS A N 1
ATOM 994 C CA . HIS A 1 126 ? 5.246 -7.098 -5.691 1 87.06 126 HIS A CA 1
ATOM 995 C C . HIS A 1 126 ? 4.906 -5.797 -4.969 1 87.06 126 HIS A C 1
ATOM 997 O O . HIS A 1 126 ? 3.732 -5.48 -4.773 1 87.06 126 HIS A O 1
ATOM 1003 N N . PHE A 1 127 ? 5.926 -5.066 -4.555 1 89.94 127 PHE A N 1
ATOM 1004 C CA . PHE A 1 127 ? 5.691 -3.738 -4 1 89.94 127 PHE A CA 1
ATOM 1005 C C . PHE A 1 127 ? 5.246 -2.77 -5.09 1 89.94 127 PHE A C 1
ATOM 1007 O O . PHE A 1 127 ? 5.766 -2.799 -6.207 1 89.94 127 PHE A O 1
ATOM 1014 N N . ALA A 1 128 ? 4.316 -1.953 -4.602 1 92.06 128 ALA A N 1
ATOM 1015 C CA . ALA A 1 128 ? 3.865 -0.89 -5.496 1 92.06 128 ALA A CA 1
ATOM 1016 C C . ALA A 1 128 ? 4.5 0.447 -5.121 1 92.06 128 ALA A C 1
ATOM 1018 O O . ALA A 1 128 ? 4.301 0.948 -4.012 1 92.06 128 ALA A O 1
ATOM 1019 N N . ILE A 1 129 ? 5.277 0.926 -6.027 1 93.5 129 ILE A N 1
ATOM 1020 C CA . ILE A 1 129 ? 5.879 2.244 -5.867 1 93.5 129 ILE A CA 1
ATOM 1021 C C . ILE A 1 129 ? 5.168 3.252 -6.77 1 93.5 129 ILE A C 1
ATOM 1023 O O . ILE A 1 129 ? 5.191 3.119 -7.996 1 93.5 129 ILE A O 1
ATOM 1027 N N . PHE A 1 130 ? 4.59 4.203 -6.113 1 92.38 130 PHE A N 1
ATOM 1028 C CA . PHE A 1 130 ? 3.861 5.211 -6.875 1 92.38 130 PHE A CA 1
ATOM 1029 C C . PHE A 1 130 ? 4.773 6.371 -7.246 1 92.38 130 PHE A C 1
ATOM 1031 O O . PHE A 1 130 ? 5.621 6.781 -6.453 1 92.38 130 PHE A O 1
ATOM 1038 N N . GLY A 1 131 ? 4.551 6.93 -8.422 1 94.62 131 GLY A N 1
ATOM 1039 C CA . GLY A 1 131 ? 5.309 8.039 -8.977 1 94.62 131 GLY A CA 1
ATOM 1040 C C . GLY A 1 131 ? 4.797 8.492 -10.328 1 94.62 131 GLY A C 1
ATOM 1041 O O . GLY A 1 131 ? 3.588 8.492 -10.578 1 94.62 131 GLY A O 1
ATOM 1042 N N . ARG A 1 132 ? 5.754 9.023 -11.086 1 96.5 132 ARG A N 1
ATOM 1043 C CA . ARG A 1 132 ? 5.406 9.469 -12.43 1 96.5 132 ARG A CA 1
ATOM 1044 C C . ARG A 1 132 ? 6.301 8.812 -13.477 1 96.5 132 ARG A C 1
ATOM 1046 O O . ARG A 1 132 ? 7.523 8.75 -13.305 1 96.5 132 ARG A O 1
ATOM 1053 N N . CYS A 1 133 ? 5.648 8.344 -14.508 1 97.19 133 CYS A N 1
ATOM 1054 C CA . CYS A 1 133 ? 6.418 7.738 -15.586 1 97.19 133 CYS A CA 1
ATOM 1055 C C . CYS A 1 133 ? 7.051 8.805 -16.469 1 97.19 133 CYS A C 1
ATOM 1057 O O . CYS A 1 133 ? 6.723 9.984 -16.359 1 97.19 133 CYS A O 1
ATOM 1059 N N . ARG A 1 134 ? 7.871 8.312 -17.359 1 96.25 134 ARG A N 1
ATOM 1060 C CA . ARG A 1 134 ? 8.641 9.203 -18.234 1 96.25 134 ARG A CA 1
ATOM 1061 C C . ARG A 1 134 ? 7.711 10.086 -19.062 1 96.25 134 ARG A C 1
ATOM 1063 O O . ARG A 1 134 ? 7.918 11.297 -19.156 1 96.25 134 ARG A O 1
ATOM 1070 N N . ALA A 1 135 ? 6.758 9.469 -19.688 1 95.62 135 ALA A N 1
ATOM 1071 C CA . ALA A 1 135 ? 5.84 10.18 -20.578 1 95.62 135 ALA A CA 1
ATOM 1072 C C . ALA A 1 135 ? 5.078 11.266 -19.828 1 95.62 135 ALA A C 1
ATOM 1074 O O . ALA A 1 135 ? 4.969 12.398 -20.297 1 95.62 135 ALA A O 1
ATOM 1075 N N . CYS A 1 136 ? 4.562 10.969 -18.672 1 95.25 136 CYS A N 1
ATOM 1076 C CA . CYS A 1 136 ? 3.779 11.914 -17.875 1 95.25 136 CYS A CA 1
ATOM 1077 C C . CYS A 1 136 ? 4.672 12.984 -17.266 1 95.25 136 CYS A C 1
ATOM 1079 O O . CYS A 1 136 ? 4.262 14.133 -17.109 1 95.25 136 CYS A O 1
ATOM 1081 N N . ALA A 1 137 ? 5.844 12.586 -16.875 1 92 137 ALA A N 1
ATOM 1082 C CA . ALA A 1 137 ? 6.77 13.547 -16.266 1 92 137 ALA A CA 1
ATOM 1083 C C . ALA A 1 137 ? 7.215 14.594 -17.297 1 92 137 ALA A C 1
ATOM 1085 O O . ALA A 1 137 ? 7.492 15.742 -16.938 1 92 137 ALA A O 1
ATOM 1086 N N . SER A 1 138 ? 7.211 14.195 -18.469 1 90.31 138 SER A N 1
ATOM 1087 C CA . SER A 1 138 ? 7.621 15.102 -19.531 1 90.31 138 SER A CA 1
ATOM 1088 C C . SER A 1 138 ? 6.438 15.906 -20.062 1 90.31 138 SER A C 1
ATOM 1090 O O . SER A 1 138 ? 6.609 16.781 -20.922 1 90.31 138 SER A O 1
ATOM 1092 N N . GLY A 1 139 ? 5.293 15.82 -19.469 1 81.69 139 GLY A N 1
ATOM 1093 C CA . GLY A 1 139 ? 4.105 16.531 -19.922 1 81.69 139 GLY A CA 1
ATOM 1094 C C . GLY A 1 139 ? 3.457 15.898 -21.141 1 81.69 139 GLY A C 1
ATOM 1095 O O . GLY A 1 139 ? 2.639 16.531 -21.812 1 81.69 139 GLY A O 1
ATOM 1096 N N . LYS A 1 140 ? 3.793 14.82 -21.641 1 65.25 140 LYS A N 1
ATOM 1097 C CA . LYS A 1 140 ? 3.215 14.164 -22.812 1 65.25 140 LYS A CA 1
ATOM 1098 C C . LYS A 1 140 ? 2.16 13.141 -22.406 1 65.25 140 LYS A C 1
ATOM 1100 O O . LYS A 1 140 ? 1.83 12.242 -23.172 1 65.25 140 LYS A O 1
ATOM 1105 N N . ALA A 1 141 ? 1.57 13.211 -21.219 1 61.84 141 ALA A N 1
ATOM 1106 C CA . ALA A 1 141 ? 0.638 12.195 -20.734 1 61.84 141 ALA A CA 1
ATOM 1107 C C . ALA A 1 141 ? -0.519 12.008 -21.703 1 61.84 141 ALA A C 1
ATOM 1109 O O . ALA A 1 141 ? -1.117 12.977 -22.172 1 61.84 141 ALA A O 1
ATOM 1110 N N . PRO A 1 142 ? -0.784 10.766 -22.219 1 54.72 142 PRO A N 1
ATOM 1111 C CA . PRO A 1 142 ? -1.98 10.594 -23.047 1 54.72 142 PRO A CA 1
ATOM 1112 C C . PRO A 1 142 ? -3.262 11 -22.312 1 54.72 142 PRO A C 1
ATOM 1114 O O . PRO A 1 142 ? -3.318 10.961 -21.078 1 54.72 142 PRO A O 1
ATOM 1117 N N . ALA A 1 143 ? -4 12.086 -22.859 1 45.66 143 ALA A N 1
ATOM 1118 C CA . ALA A 1 143 ? -5.352 12.375 -22.391 1 45.66 143 ALA A CA 1
ATOM 1119 C C . ALA A 1 143 ? -6.125 11.094 -22.125 1 45.66 143 ALA A C 1
ATOM 1121 O O . ALA A 1 143 ? -6.168 10.195 -22.969 1 45.66 143 ALA A O 1
ATOM 1122 N N . GLY A 1 144 ? -5.91 10.484 -21.047 1 39.84 144 GLY A N 1
ATOM 1123 C CA . GLY A 1 144 ? -6.863 9.383 -20.969 1 39.84 144 GLY A CA 1
ATOM 1124 C C . GLY A 1 144 ? -8.172 9.68 -21.672 1 39.84 144 GLY A C 1
ATOM 1125 O O . GLY A 1 144 ? -8.781 10.727 -21.453 1 39.84 144 GLY A O 1
ATOM 1126 N N . SER A 1 145 ? -8.328 9.148 -22.875 1 34.28 145 SER A N 1
ATOM 1127 C CA . SER A 1 145 ? -9.656 9.219 -23.469 1 34.28 145 SER A CA 1
ATOM 1128 C C . SER A 1 145 ? -10.742 8.812 -22.469 1 34.28 145 SER A C 1
ATOM 1130 O O . SER A 1 145 ? -10.531 7.91 -21.656 1 34.28 145 SER A O 1
ATOM 1132 N N . MET B 1 1 ? 1.593 23.875 19.547 1 30.7 1 MET B N 1
ATOM 1133 C CA . MET B 1 1 ? 0.84 24.828 18.734 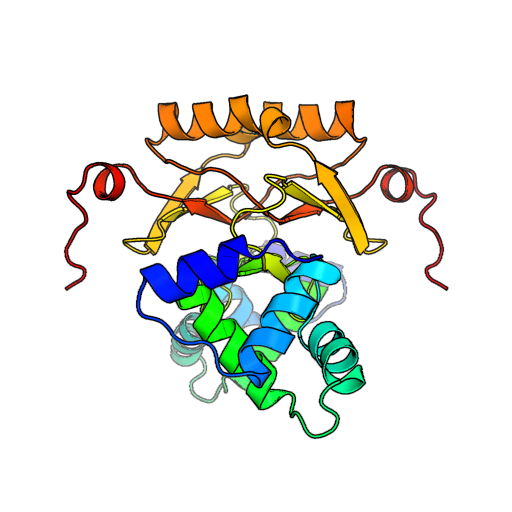1 30.7 1 MET B CA 1
ATOM 1134 C C . MET B 1 1 ? 0.938 24.484 17.266 1 30.7 1 MET B C 1
ATOM 1136 O O . MET B 1 1 ? 2.037 24.328 16.719 1 30.7 1 MET B O 1
ATOM 1140 N N . VAL B 1 2 ? 0.07 23.781 16.703 1 46.09 2 VAL B N 1
ATOM 1141 C CA . VAL B 1 2 ? -0.002 23.562 15.266 1 46.09 2 VAL B CA 1
ATOM 1142 C C . VAL B 1 2 ? 0.326 24.859 14.531 1 46.09 2 VAL B C 1
ATOM 1144 O O . VAL B 1 2 ? -0.285 25.891 14.789 1 46.09 2 VAL B O 1
ATOM 1147 N N . ASP B 1 3 ? 1.354 25.125 14.086 1 48.53 3 ASP B N 1
ATOM 1148 C CA . ASP B 1 3 ? 1.694 26.375 13.438 1 48.53 3 ASP B CA 1
ATOM 1149 C C . ASP B 1 3 ? 0.59 26.828 12.484 1 48.53 3 ASP B C 1
ATOM 1151 O O . ASP B 1 3 ? -0.013 26 11.797 1 48.53 3 ASP B O 1
ATOM 1155 N N . THR B 1 4 ? -0.05 28.031 12.703 1 55.69 4 THR B N 1
ATOM 1156 C CA . THR B 1 4 ? -0.894 29.016 12.023 1 55.69 4 THR B CA 1
ATOM 1157 C C . THR B 1 4 ? -0.684 28.953 10.516 1 55.69 4 THR B C 1
ATOM 1159 O O . THR B 1 4 ? -1.527 29.406 9.742 1 55.69 4 THR B O 1
ATOM 1162 N N . ASP B 1 5 ? 0.27 28.078 10.156 1 68.69 5 ASP B N 1
ATOM 1163 C CA . ASP B 1 5 ? 0.687 28.203 8.766 1 68.69 5 ASP B CA 1
ATOM 1164 C C . ASP B 1 5 ? -0.282 27.484 7.836 1 68.69 5 ASP B C 1
ATOM 1166 O O . ASP B 1 5 ? -0.659 28 6.785 1 68.69 5 ASP B O 1
ATOM 1170 N N . TRP B 1 6 ? -0.897 26.344 8.312 1 71.25 6 TRP B N 1
ATOM 1171 C CA . TRP B 1 6 ? -1.799 25.688 7.367 1 71.25 6 TRP B CA 1
ATOM 1172 C C . TRP B 1 6 ? -3.084 26.484 7.199 1 71.25 6 TRP B C 1
ATOM 1174 O O . TRP B 1 6 ? -3.695 26.469 6.125 1 71.25 6 TRP B O 1
ATOM 1184 N N . GLN B 1 7 ? -3.432 27.047 8.336 1 71.12 7 GLN B N 1
ATOM 1185 C CA . GLN B 1 7 ? -4.633 27.875 8.242 1 71.12 7 GLN B CA 1
ATOM 1186 C C . GLN B 1 7 ? -4.434 29.031 7.258 1 71.12 7 GLN B C 1
ATOM 1188 O O . GLN B 1 7 ? -5.324 29.344 6.465 1 71.12 7 GLN B O 1
ATOM 1193 N N . SER B 1 8 ? -3.258 29.641 7.398 1 73.19 8 SER B N 1
ATOM 1194 C CA . SER B 1 8 ? -2.918 30.719 6.477 1 73.19 8 SER B CA 1
ATOM 1195 C C . SER B 1 8 ? -2.863 30.219 5.035 1 73.19 8 SER B C 1
ATOM 1197 O O . SER B 1 8 ? -3.326 30.906 4.121 1 73.19 8 SER B O 1
ATOM 1199 N N . ASP B 1 9 ? -2.348 29.062 4.961 1 70.94 9 ASP B N 1
ATOM 1200 C CA . ASP B 1 9 ? -2.252 28.484 3.629 1 70.94 9 ASP B CA 1
ATOM 1201 C C . ASP B 1 9 ? -3.637 28.203 3.049 1 70.94 9 ASP B C 1
ATOM 1203 O O . ASP B 1 9 ? -3.885 28.469 1.869 1 70.94 9 ASP B O 1
ATOM 1207 N N . LEU B 1 10 ? -4.5 27.656 3.854 1 75.69 10 LEU B N 1
ATOM 1208 C CA . LEU B 1 10 ? -5.859 27.359 3.414 1 75.69 10 LEU B CA 1
ATOM 1209 C C . LEU B 1 10 ? -6.59 28.625 3.008 1 75.69 10 LEU B C 1
ATOM 1211 O O . LEU B 1 10 ? -7.281 28.656 1.989 1 75.69 10 LEU B O 1
ATOM 1215 N N . ARG B 1 11 ? -6.406 29.656 3.812 1 72.5 11 ARG B N 1
ATOM 1216 C CA . ARG B 1 11 ? -7.031 30.938 3.504 1 72.5 11 ARG B CA 1
ATOM 1217 C C . ARG B 1 11 ? -6.5 31.516 2.189 1 72.5 11 ARG B C 1
ATOM 1219 O O . ARG B 1 11 ? -7.27 32.031 1.373 1 72.5 11 ARG B O 1
ATOM 1226 N N . LYS B 1 12 ? -5.262 31.391 2.021 1 73.94 12 LYS B N 1
ATOM 1227 C CA . LYS B 1 12 ? -4.625 31.859 0.799 1 73.94 12 LYS B CA 1
ATOM 1228 C C . LYS B 1 12 ? -5.148 31.109 -0.423 1 73.94 12 LYS B C 1
ATOM 1230 O O . LYS B 1 12 ? -5.266 31.688 -1.508 1 73.94 12 LYS B O 1
ATOM 1235 N N . ARG B 1 13 ? -5.531 29.969 -0.183 1 73.62 13 ARG B N 1
ATOM 1236 C CA . ARG B 1 13 ? -6.012 29.141 -1.292 1 73.62 13 ARG B CA 1
ATOM 1237 C C . ARG B 1 13 ? -7.52 29.281 -1.459 1 73.62 13 ARG B C 1
ATOM 1239 O O . ARG B 1 13 ? -8.117 28.641 -2.324 1 73.62 13 ARG B O 1
ATOM 1246 N N . GLY B 1 14 ? -8.102 30.125 -0.643 1 72.62 14 GLY B N 1
ATOM 1247 C CA . GLY B 1 14 ? -9.523 30.422 -0.763 1 72.62 14 GLY B CA 1
ATOM 1248 C C . GLY B 1 14 ? -10.414 29.422 -0.074 1 72.62 14 GLY B C 1
ATOM 1249 O O . GLY B 1 14 ? -11.617 29.375 -0.325 1 72.62 14 GLY B O 1
ATOM 1250 N N . TYR B 1 15 ? -9.719 28.547 0.573 1 75.56 15 TYR B N 1
ATOM 1251 C CA . TYR B 1 15 ? -10.523 27.547 1.266 1 75.56 15 TYR B CA 1
ATOM 1252 C C . TYR B 1 15 ? -10.719 27.922 2.73 1 75.56 15 TYR B C 1
ATOM 1254 O O . TYR B 1 15 ? -9.805 28.453 3.367 1 75.56 15 TYR B O 1
ATOM 1262 N N . ARG B 1 16 ? -12.016 27.953 3.107 1 77.62 16 ARG B N 1
ATOM 1263 C CA . ARG B 1 16 ? -12.328 28.109 4.523 1 77.62 16 ARG B CA 1
ATOM 1264 C C . ARG B 1 16 ? -12.656 26.766 5.168 1 77.62 16 ARG B C 1
ATOM 1266 O O . ARG B 1 16 ? -13.438 25.984 4.621 1 77.62 16 ARG B O 1
ATOM 1273 N N . LEU B 1 17 ? -11.789 26.5 6.285 1 83.19 17 LEU B N 1
ATOM 1274 C CA . LEU B 1 17 ? -12.086 25.266 7.004 1 83.19 17 LEU B CA 1
ATOM 1275 C C . LEU B 1 17 ? -13.094 25.516 8.125 1 83.19 17 LEU B C 1
ATOM 1277 O O . LEU B 1 17 ? -12.898 26.422 8.945 1 83.19 17 LEU B O 1
ATOM 1281 N N . THR B 1 18 ? -14.242 24.844 8.062 1 87.94 18 THR B N 1
ATOM 1282 C CA . THR B 1 18 ? -15.164 24.875 9.195 1 87.94 18 THR B CA 1
ATOM 1283 C C . THR B 1 18 ? -14.438 24.484 10.484 1 87.94 18 THR B C 1
ATOM 1285 O O . THR B 1 18 ? -13.359 23.891 10.438 1 87.94 18 THR B O 1
ATOM 1288 N N . PRO B 1 19 ? -15.023 24.906 11.625 1 89.62 19 PRO B N 1
ATOM 1289 C CA . PRO B 1 19 ? -14.406 24.531 12.898 1 89.62 19 PRO B CA 1
ATOM 1290 C C . PRO B 1 19 ? -14.195 23.031 13.039 1 89.62 19 PRO B C 1
ATOM 1292 O O . PRO B 1 19 ? -13.156 22.594 13.539 1 89.62 19 PRO B O 1
ATOM 1295 N N . GLN B 1 20 ? -15.102 22.203 12.594 1 89.88 20 GLN B N 1
ATOM 1296 C CA . GLN B 1 20 ? -14.977 20.75 12.68 1 89.88 20 GLN B CA 1
ATOM 1297 C C . GLN B 1 20 ? -13.812 20.25 11.828 1 89.88 20 GLN B C 1
ATOM 1299 O O . GLN B 1 20 ? -13.031 19.406 12.273 1 89.88 20 GLN B O 1
ATOM 1304 N N . ARG B 1 21 ? -13.703 20.766 10.703 1 91.88 21 ARG B N 1
ATOM 1305 C CA . ARG B 1 21 ? -12.617 20.375 9.812 1 91.88 21 ARG B CA 1
ATOM 1306 C C . ARG B 1 21 ? -11.266 20.797 10.383 1 91.88 21 ARG B C 1
ATOM 1308 O O . ARG B 1 21 ? -10.281 20.062 10.266 1 91.88 21 ARG B O 1
ATOM 1315 N N . GLN B 1 22 ? -11.312 21.922 10.922 1 92.75 22 GLN B N 1
ATOM 1316 C CA . GLN B 1 22 ? -10.094 22.406 11.57 1 92.75 22 GLN B CA 1
ATOM 1317 C C . GLN B 1 22 ? -9.672 21.469 12.695 1 92.75 22 GLN B C 1
ATOM 1319 O O . GLN B 1 22 ? -8.484 21.172 12.852 1 92.75 22 GLN B O 1
ATOM 1324 N N . LEU B 1 23 ? -10.617 21.031 13.516 1 95.75 23 LEU B N 1
ATOM 1325 C CA . LEU B 1 23 ? -10.328 20.109 14.602 1 95.75 23 LEU B CA 1
ATOM 1326 C C . LEU B 1 23 ? -9.742 18.797 14.07 1 95.75 23 LEU B C 1
ATOM 1328 O O . LEU B 1 23 ? -8.836 18.234 14.672 1 95.75 23 LEU B O 1
ATOM 1332 N N . VAL B 1 24 ? -10.195 18.344 12.977 1 97 24 VAL B N 1
ATOM 1333 C CA . VAL B 1 24 ? -9.68 17.141 12.352 1 97 24 VAL B CA 1
ATOM 1334 C C . VAL B 1 24 ? -8.234 17.359 11.914 1 97 24 VAL B C 1
ATOM 1336 O O . VAL B 1 24 ? -7.363 16.531 12.203 1 97 24 VAL B O 1
ATOM 1339 N N . LEU B 1 25 ? -8.07 18.422 11.266 1 95.38 25 LEU B N 1
ATOM 1340 C CA . LEU B 1 25 ? -6.719 18.734 10.805 1 95.38 25 LEU B CA 1
ATOM 1341 C C . LEU B 1 25 ? -5.75 18.828 11.977 1 95.38 25 LEU B C 1
ATOM 1343 O O . LEU B 1 25 ? -4.641 18.297 11.914 1 95.38 25 LEU B O 1
ATOM 1347 N N . GLU B 1 26 ? -6.137 19.438 13 1 94.81 26 GLU B N 1
ATOM 1348 C CA . GLU B 1 26 ? -5.312 19.562 14.195 1 94.81 26 GLU B CA 1
ATOM 1349 C C . GLU B 1 26 ? -5.031 18.203 14.828 1 94.81 26 GLU B C 1
ATOM 1351 O O . GLU B 1 26 ? -3.93 17.953 15.32 1 94.81 26 GLU B O 1
ATOM 1356 N N . ALA B 1 27 ? -5.992 17.406 14.875 1 97.12 27 ALA B N 1
ATOM 1357 C CA . ALA B 1 27 ? -5.812 16.062 15.406 1 97.12 27 ALA B CA 1
ATOM 1358 C C . ALA B 1 27 ? -4.789 15.281 14.586 1 97.12 27 ALA B C 1
ATOM 1360 O O . ALA B 1 27 ? -3.938 14.586 15.148 1 97.12 27 ALA B O 1
ATOM 1361 N N . VAL B 1 28 ? -4.863 15.375 13.273 1 96.25 28 VAL B N 1
ATOM 1362 C CA . VAL B 1 28 ? -3.895 14.727 12.391 1 96.25 28 VAL B CA 1
ATOM 1363 C C . VAL B 1 28 ? -2.488 15.227 12.719 1 96.25 28 VAL B C 1
ATOM 1365 O O . VAL B 1 28 ? -1.544 14.43 12.789 1 96.25 28 VAL B O 1
ATOM 1368 N N . ASP B 1 29 ? -2.412 16.469 12.891 1 93.19 29 ASP B N 1
ATOM 1369 C CA . ASP B 1 29 ? -1.125 17.078 13.203 1 93.19 29 ASP B CA 1
ATOM 1370 C C . ASP B 1 29 ? -0.582 16.562 14.531 1 93.19 29 ASP B C 1
ATOM 1372 O O . ASP B 1 29 ? 0.583 16.172 14.625 1 93.19 29 ASP B O 1
ATOM 1376 N N . ARG B 1 30 ? -1.361 16.469 15.461 1 94.44 30 ARG B N 1
ATOM 1377 C CA . ARG B 1 30 ? -0.964 16.109 16.812 1 94.44 30 ARG B CA 1
ATOM 1378 C C . ARG B 1 30 ? -0.619 14.625 16.906 1 94.44 30 ARG B C 1
ATO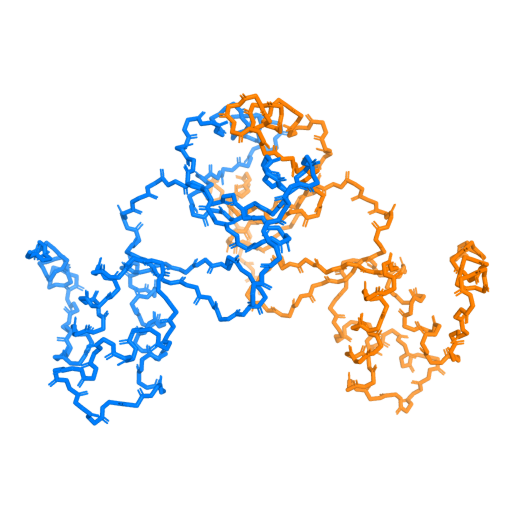M 1380 O O . ARG B 1 30 ? 0.381 14.25 17.516 1 94.44 30 ARG B O 1
ATOM 1387 N N . LEU B 1 31 ? -1.436 13.828 16.422 1 94.81 31 LEU B N 1
ATOM 1388 C CA . LEU B 1 31 ? -1.329 12.383 16.609 1 94.81 31 LEU B CA 1
ATOM 1389 C C . LEU B 1 31 ? -0.301 11.781 15.656 1 94.81 31 LEU B C 1
ATOM 1391 O O . LEU B 1 31 ? 0.326 10.766 15.969 1 94.81 31 LEU B O 1
ATOM 1395 N N . GLU B 1 32 ? -0.085 12.359 14.555 1 90.69 32 GLU B N 1
ATOM 1396 C CA . GLU B 1 32 ? 0.748 11.805 13.492 1 90.69 32 GLU B CA 1
ATOM 1397 C C . GLU B 1 32 ? 0.383 10.352 13.203 1 90.69 32 GLU B C 1
ATOM 1399 O O . GLU B 1 32 ? 0.156 9.562 14.125 1 90.69 32 GLU B O 1
ATOM 1404 N N . HIS B 1 33 ? 0.354 9.906 11.961 1 92.12 33 HIS B N 1
ATOM 1405 C CA . HIS B 1 33 ? 0.03 8.555 11.516 1 92.12 33 HIS B CA 1
ATOM 1406 C C . HIS B 1 33 ? -1.177 8 12.266 1 92.12 33 HIS B C 1
ATOM 1408 O O . HIS B 1 33 ? -1.125 6.891 12.797 1 92.12 33 HIS B O 1
ATOM 1414 N N . ALA B 1 34 ? -2.195 8.672 12.344 1 95.12 34 ALA B N 1
ATOM 1415 C CA . ALA B 1 34 ? -3.385 8.312 13.117 1 95.12 34 ALA B CA 1
ATOM 1416 C C . ALA B 1 34 ? -4.453 7.699 12.211 1 95.12 34 ALA B C 1
ATOM 1418 O O . ALA B 1 34 ? -4.648 8.148 11.078 1 95.12 34 ALA B O 1
ATOM 1419 N N . THR B 1 35 ? -5.16 6.688 12.758 1 96.31 35 THR B N 1
ATOM 1420 C CA . THR B 1 35 ? -6.332 6.156 12.07 1 96.31 35 THR B CA 1
ATOM 1421 C C . THR B 1 35 ? -7.52 7.102 12.219 1 96.31 35 THR B C 1
ATOM 1423 O O . THR B 1 35 ? -7.527 7.965 13.102 1 96.31 35 THR B O 1
ATOM 1426 N N . PRO B 1 36 ? -8.523 6.91 11.391 1 97.69 36 PRO B N 1
ATOM 1427 C CA . PRO B 1 36 ? -9.734 7.715 11.562 1 97.69 36 PRO B CA 1
ATOM 1428 C C . PRO B 1 36 ? -10.352 7.559 12.953 1 97.69 36 PRO B C 1
ATOM 1430 O O . PRO B 1 36 ? -10.828 8.539 13.531 1 97.69 36 PRO B O 1
ATOM 1433 N N . ASP B 1 37 ? -10.258 6.445 13.453 1 97.56 37 ASP B N 1
ATOM 1434 C CA . ASP B 1 37 ? -10.781 6.227 14.797 1 97.56 37 ASP B CA 1
ATOM 1435 C C . ASP B 1 37 ? -9.961 6.992 15.836 1 97.56 37 ASP B C 1
ATOM 1437 O O . ASP B 1 37 ? -10.523 7.559 16.781 1 97.56 37 ASP B O 1
ATOM 1441 N N . ASP B 1 38 ? -8.719 6.941 15.75 1 97.56 38 ASP B N 1
ATOM 1442 C CA . ASP B 1 38 ? -7.863 7.746 16.625 1 97.56 38 ASP B CA 1
ATOM 1443 C C . ASP B 1 38 ? -8.227 9.227 16.547 1 97.56 38 ASP B C 1
ATOM 1445 O O . ASP B 1 38 ? -8.32 9.906 17.562 1 97.56 38 ASP B O 1
ATOM 1449 N N . ILE B 1 39 ? -8.359 9.625 15.32 1 98.25 39 ILE B N 1
ATOM 1450 C CA . ILE B 1 39 ? -8.68 11.031 15.07 1 98.25 39 ILE B CA 1
ATOM 1451 C C . ILE B 1 39 ? -10.039 11.359 15.672 1 98.25 39 ILE B C 1
ATOM 1453 O O . ILE B 1 39 ? -10.195 12.398 16.328 1 98.25 39 ILE B O 1
ATOM 1457 N N . LEU B 1 40 ? -10.992 10.453 15.461 1 98.38 40 LEU B N 1
ATOM 1458 C CA . LEU B 1 40 ? -12.312 10.633 16.062 1 98.38 40 LEU B CA 1
ATOM 1459 C C . LEU B 1 40 ? -12.203 10.812 17.562 1 98.38 40 LEU B C 1
ATOM 1461 O O . LEU B 1 40 ? -12.766 11.75 18.125 1 98.38 40 LEU B O 1
ATOM 1465 N N . THR B 1 41 ? -11.492 9.945 18.203 1 98.25 41 THR B N 1
ATOM 1466 C CA . THR B 1 41 ? -11.312 9.977 19.641 1 98.25 41 THR B CA 1
ATOM 1467 C C . THR B 1 41 ? -10.711 11.312 20.078 1 98.25 41 THR B C 1
ATOM 1469 O O . THR B 1 41 ? -11.164 11.914 21.047 1 98.25 41 THR B O 1
ATOM 1472 N N . GLU B 1 42 ? -9.727 11.734 19.406 1 98.19 42 GLU B N 1
ATOM 1473 C CA . GLU B 1 42 ? -9.07 13 19.719 1 98.19 42 GLU B CA 1
ATOM 1474 C C . GLU B 1 42 ? -10.016 14.18 19.531 1 98.19 42 GLU B C 1
ATOM 1476 O O . GLU B 1 42 ? -10.094 15.07 20.391 1 98.19 42 GLU B O 1
ATOM 1481 N N . VAL B 1 43 ? -10.719 14.211 18.453 1 97.75 43 VAL B N 1
ATOM 1482 C CA . VAL B 1 43 ? -11.602 15.32 18.125 1 97.75 43 VAL B CA 1
ATOM 1483 C C . VAL B 1 43 ? -12.758 15.375 19.109 1 97.75 43 VAL B C 1
ATOM 1485 O O . VAL B 1 43 ? -13.211 16.469 19.5 1 97.75 43 VAL B O 1
ATOM 1488 N N . ARG B 1 44 ? -13.211 14.258 19.562 1 97.44 44 ARG B N 1
ATOM 1489 C CA . ARG B 1 44 ? -14.359 14.195 20.453 1 97.44 44 ARG B CA 1
ATOM 1490 C C . ARG B 1 44 ? -14.031 14.812 21.812 1 97.44 44 ARG B C 1
ATOM 1492 O O . ARG B 1 44 ? -14.938 15.125 22.594 1 97.44 44 ARG B O 1
ATOM 1499 N N . LYS B 1 45 ? -12.82 14.969 22.141 1 96.69 45 LYS B N 1
ATOM 1500 C CA . LYS B 1 45 ? -12.438 15.68 23.359 1 96.69 45 LYS B CA 1
ATOM 1501 C C . LYS B 1 45 ? -12.891 17.141 23.312 1 96.69 45 LYS B C 1
ATOM 1503 O O . LYS B 1 45 ? -13.125 17.75 24.359 1 96.69 45 LYS B O 1
ATOM 1508 N N . THR B 1 46 ? -13.031 17.672 22.172 1 94.25 46 THR B N 1
ATOM 1509 C CA . THR B 1 46 ? -13.422 19.062 21.984 1 94.25 46 THR B CA 1
ATOM 1510 C C . THR B 1 46 ? -14.828 19.156 21.406 1 94.25 46 THR B C 1
ATOM 1512 O O . THR B 1 46 ? -15.633 19.984 21.828 1 94.25 46 THR B O 1
ATOM 1515 N N . ALA B 1 47 ? -15.094 18.281 20.422 1 93.12 47 ALA B N 1
ATOM 1516 C CA . ALA B 1 47 ? -16.391 18.219 19.75 1 93.12 47 ALA B CA 1
ATOM 1517 C C . ALA B 1 47 ? -17.016 16.844 19.906 1 93.12 47 ALA B C 1
ATOM 1519 O O . ALA B 1 47 ? -16.859 15.977 19.031 1 93.12 47 ALA B O 1
ATOM 1520 N N . GLY B 1 48 ? -17.828 16.672 20.922 1 90.88 48 GLY B N 1
ATOM 1521 C CA . GLY B 1 48 ? -18.344 15.375 21.312 1 90.88 48 GLY B CA 1
ATOM 1522 C C . GLY B 1 48 ? -19.328 14.781 20.312 1 90.88 48 GLY B C 1
ATOM 1523 O O . GLY B 1 48 ? -19.453 13.562 20.219 1 90.88 48 GLY B O 1
ATOM 1524 N N . GLY B 1 49 ? -20 15.562 19.531 1 92.94 49 GLY B N 1
ATOM 1525 C CA . GLY B 1 49 ? -21.094 15.078 18.672 1 92.94 49 GLY B CA 1
ATOM 1526 C C . GLY B 1 49 ? -20.625 14.688 17.281 1 92.94 49 GLY B C 1
ATOM 1527 O O . GLY B 1 49 ? -21.438 14.297 16.453 1 92.94 49 GLY B O 1
ATOM 1528 N N . ILE B 1 50 ? -19.359 14.75 17.062 1 95 50 ILE B N 1
ATOM 1529 C CA . ILE B 1 50 ? -18.875 14.469 15.703 1 95 50 ILE B CA 1
ATOM 1530 C C . ILE B 1 50 ? -18.984 12.977 15.414 1 95 50 ILE B C 1
ATOM 1532 O O . ILE B 1 50 ? -18.703 12.148 16.281 1 95 50 ILE B O 1
ATOM 1536 N N . ASN B 1 51 ? -19.391 12.695 14.172 1 96.06 51 ASN B N 1
ATOM 1537 C CA . ASN B 1 51 ? -19.531 11.32 13.703 1 96.06 51 ASN B CA 1
ATOM 1538 C C . ASN B 1 51 ? -18.328 10.891 12.859 1 96.06 51 ASN B C 1
ATOM 1540 O O . ASN B 1 51 ? -17.688 11.719 12.219 1 96.06 51 ASN B O 1
ATOM 1544 N N . ILE B 1 52 ? -18.141 9.57 12.852 1 97.56 52 ILE B N 1
ATOM 1545 C CA . ILE B 1 52 ? -17 9.008 12.133 1 97.56 52 ILE B CA 1
ATOM 1546 C C . ILE B 1 52 ? -17.141 9.32 10.641 1 97.56 52 ILE B C 1
ATOM 1548 O O . ILE B 1 52 ? -16.125 9.523 9.953 1 97.56 52 ILE B O 1
ATOM 1552 N N . SER B 1 53 ? -18.328 9.398 10.164 1 96.38 53 SER B N 1
ATOM 1553 C CA . SER B 1 53 ? -18.547 9.711 8.758 1 96.38 53 SER B CA 1
ATOM 1554 C C . SER B 1 53 ? -18.047 11.109 8.414 1 96.38 53 SER B C 1
ATOM 1556 O O . SER B 1 53 ? -17.484 11.32 7.332 1 96.38 53 SER B O 1
ATOM 1558 N N . THR B 1 54 ? -18.203 12.039 9.289 1 94.88 54 THR B N 1
ATOM 1559 C CA . THR B 1 54 ? -17.688 13.391 9.117 1 94.88 54 THR B CA 1
ATOM 1560 C C . THR B 1 54 ? -16.156 13.375 9.062 1 94.88 54 THR B C 1
ATOM 1562 O O . THR B 1 54 ? -15.555 14.086 8.258 1 94.88 54 THR B O 1
ATOM 1565 N N . VAL B 1 55 ? -15.547 12.594 9.875 1 97.62 55 VAL B N 1
ATOM 1566 C CA . VAL B 1 55 ? -14.094 12.484 9.906 1 97.62 55 VAL B CA 1
ATOM 1567 C C . VAL B 1 55 ? -13.586 11.961 8.562 1 97.62 55 VAL B C 1
ATOM 1569 O O . VAL B 1 55 ? -12.688 12.555 7.957 1 97.62 55 VAL B O 1
ATOM 1572 N N . TYR B 1 56 ? -14.172 10.961 8.086 1 96.62 56 TYR B N 1
ATOM 1573 C CA . TYR B 1 56 ? -13.766 10.391 6.805 1 96.62 56 TYR B CA 1
ATOM 1574 C C . TYR B 1 56 ? -13.906 11.414 5.684 1 96.62 56 TYR B C 1
ATOM 1576 O O . TYR B 1 56 ? -13.008 11.57 4.859 1 96.62 56 TYR B O 1
ATOM 1584 N N . ARG B 1 57 ? -15.016 12.039 5.672 1 94.5 57 ARG B N 1
ATOM 1585 C CA . ARG B 1 57 ? -15.258 13.016 4.617 1 94.5 57 ARG B CA 1
ATOM 1586 C C . ARG B 1 57 ? -14.273 14.18 4.703 1 94.5 57 ARG B C 1
ATOM 1588 O O . ARG B 1 57 ? -13.82 14.688 3.68 1 94.5 57 ARG B O 1
ATOM 1595 N N . THR B 1 58 ? -14.047 14.586 5.84 1 95.56 58 THR B N 1
ATOM 1596 C CA . THR B 1 58 ? -13.078 15.656 6.047 1 95.56 58 THR B CA 1
ATOM 1597 C C . THR B 1 58 ? -11.688 15.234 5.582 1 95.56 58 THR B C 1
ATOM 1599 O O . THR B 1 58 ? -11 15.992 4.891 1 95.56 58 THR B O 1
ATOM 1602 N N . LEU B 1 59 ? -11.305 14.086 5.973 1 96.56 59 LEU B N 1
ATOM 1603 C CA . LEU B 1 59 ? -10 13.586 5.562 1 96.56 59 LEU B CA 1
ATOM 1604 C C . LEU B 1 59 ? -9.898 13.508 4.043 1 96.56 59 LEU B C 1
ATOM 1606 O O . LEU B 1 59 ? -8.867 13.859 3.467 1 96.56 59 LEU B O 1
ATOM 1610 N N . GLU B 1 60 ? -10.852 13.078 3.457 1 94.19 60 GLU B N 1
ATOM 1611 C CA . GLU B 1 60 ? -10.891 13.031 1.999 1 94.19 60 GLU B CA 1
ATOM 1612 C C . GLU B 1 60 ? -10.703 14.422 1.401 1 94.19 60 GLU B C 1
ATOM 1614 O O . GLU B 1 60 ? -9.898 14.609 0.484 1 94.19 60 GLU B O 1
ATOM 1619 N N . LEU B 1 61 ? -11.453 15.367 1.905 1 91 61 LEU B N 1
ATOM 1620 C CA . LEU B 1 61 ? -11.344 16.75 1.458 1 91 61 LEU B CA 1
ATOM 1621 C C . LEU B 1 61 ? -9.93 17.281 1.683 1 91 61 LEU B C 1
ATOM 1623 O O . LEU B 1 61 ? -9.344 17.891 0.786 1 91 61 LEU B O 1
ATOM 1627 N N . LEU B 1 62 ? -9.422 17.062 2.865 1 93.88 62 LEU B N 1
ATOM 1628 C CA . LEU B 1 62 ? -8.094 17.562 3.207 1 93.88 62 LEU B CA 1
ATOM 1629 C C . LEU B 1 62 ? -7.031 16.953 2.305 1 93.88 62 LEU B C 1
ATOM 1631 O O . LEU B 1 62 ? -6.043 17.609 1.967 1 93.88 62 LEU B O 1
ATOM 1635 N N . GLU B 1 63 ? -7.18 15.727 1.987 1 92.62 63 GLU B N 1
ATOM 1636 C CA . GLU B 1 63 ? -6.27 15.078 1.045 1 92.62 63 GLU B CA 1
ATOM 1637 C C . GLU B 1 63 ? -6.359 15.727 -0.335 1 92.62 63 GLU B C 1
ATOM 1639 O O . GLU B 1 63 ? -5.336 15.977 -0.977 1 92.62 63 GLU B O 1
ATOM 1644 N N . GLU B 1 64 ? -7.539 15.992 -0.767 1 87.25 64 GLU B N 1
ATOM 1645 C CA . GLU B 1 64 ? -7.746 16.656 -2.051 1 87.25 64 GLU B CA 1
ATOM 1646 C C . GLU B 1 64 ? -7.062 18.016 -2.086 1 87.25 64 GLU B C 1
ATOM 1648 O O . GLU B 1 64 ? -6.543 18.438 -3.123 1 87.25 64 GLU B O 1
ATOM 1653 N N . LEU B 1 65 ? -7.055 18.609 -0.949 1 87 65 LEU B N 1
ATOM 1654 C CA . LEU B 1 65 ? -6.469 19.938 -0.843 1 87 65 LEU B CA 1
ATOM 1655 C C . LEU B 1 65 ? -4.961 19.859 -0.64 1 87 65 LEU B C 1
ATOM 1657 O O . LEU B 1 65 ? -4.289 20.891 -0.537 1 87 65 LEU B O 1
ATOM 1661 N N . GLY B 1 66 ? -4.449 18.625 -0.395 1 87.94 66 GLY B N 1
ATOM 1662 C CA . GLY B 1 66 ? -3.012 18.438 -0.264 1 87.94 66 GLY B CA 1
ATOM 1663 C C . GLY B 1 66 ? -2.494 18.734 1.13 1 87.94 66 GLY B C 1
ATOM 1664 O O . GLY B 1 66 ? -1.301 18.984 1.315 1 87.94 66 GLY B O 1
ATOM 1665 N N . LEU B 1 67 ? -3.342 18.703 2.09 1 90.62 67 LEU B N 1
ATOM 1666 C CA . LEU B 1 67 ? -2.957 19.031 3.455 1 90.62 67 LEU B CA 1
ATOM 1667 C C . LEU B 1 67 ? -2.615 17.781 4.246 1 90.62 67 LEU B C 1
ATOM 1669 O O . LEU B 1 67 ? -1.8 17.828 5.172 1 90.62 67 LEU B O 1
ATOM 1673 N N . VAL B 1 68 ? -3.293 16.734 3.924 1 93.19 68 VAL B N 1
ATOM 1674 C CA . VAL B 1 68 ? -3.07 15.469 4.617 1 93.19 68 VAL B CA 1
ATOM 1675 C C . VAL B 1 68 ? -2.801 14.367 3.602 1 93.19 68 VAL B C 1
ATOM 1677 O O . VAL B 1 68 ? -3.199 14.469 2.439 1 93.19 68 VAL B O 1
ATOM 1680 N N . SER B 1 69 ? -2.059 13.383 3.996 1 91.12 69 SER B N 1
ATOM 1681 C CA . SER B 1 69 ? -1.799 12.172 3.221 1 91.12 69 SER B CA 1
ATOM 1682 C C . SER B 1 69 ? -2.066 10.914 4.043 1 91.12 69 SER B C 1
ATOM 1684 O O . SER B 1 69 ? -2.08 10.969 5.277 1 91.12 69 SER B O 1
ATOM 1686 N N . HIS B 1 70 ? -2.391 9.883 3.367 1 92.12 70 HIS B N 1
ATOM 1687 C CA . HIS B 1 70 ? -2.598 8.641 4.098 1 92.12 70 HIS B CA 1
ATOM 1688 C C . HIS B 1 70 ? -1.555 7.594 3.715 1 92.12 70 HIS B C 1
ATOM 1690 O O . HIS B 1 70 ? -0.917 7.703 2.666 1 92.12 70 HIS B O 1
ATOM 1696 N N . ALA B 1 71 ? -1.313 6.691 4.535 1 89.44 71 ALA B N 1
ATOM 1697 C CA . ALA B 1 71 ? -0.47 5.52 4.32 1 89.44 71 ALA B CA 1
ATOM 1698 C C . ALA B 1 71 ? -1.153 4.254 4.832 1 89.44 71 ALA B C 1
ATOM 1700 O O . ALA B 1 71 ? -1.921 4.301 5.797 1 89.44 71 ALA B O 1
ATOM 1701 N N . HIS B 1 72 ? -0.889 3.199 4.137 1 88.31 72 HIS B N 1
ATOM 1702 C CA . HIS B 1 72 ? -1.354 1.894 4.586 1 88.31 72 HIS B CA 1
ATOM 1703 C C . HIS B 1 72 ? -0.247 1.135 5.312 1 88.31 72 HIS B C 1
ATOM 1705 O O . HIS B 1 72 ? 0.559 0.45 4.68 1 88.31 72 HIS B O 1
ATOM 1711 N N . LEU B 1 73 ? -0.244 1.188 6.625 1 90.44 73 LEU B N 1
ATOM 1712 C CA . LEU B 1 73 ? 0.816 0.593 7.43 1 90.44 73 LEU B CA 1
ATOM 1713 C C . LEU B 1 73 ? 0.403 -0.784 7.941 1 90.44 73 LEU B C 1
ATOM 1715 O O . LEU B 1 73 ? 1.093 -1.375 8.773 1 90.44 73 LEU B O 1
ATOM 1719 N N . GLY B 1 74 ? -0.679 -1.336 7.547 1 78.56 74 GLY B N 1
ATOM 1720 C CA . GLY B 1 74 ? -1.22 -2.645 7.879 1 78.56 74 GLY B CA 1
ATOM 1721 C C . GLY B 1 74 ? -2.479 -2.984 7.105 1 78.56 74 GLY B C 1
ATOM 1722 O O . GLY B 1 74 ? -2.789 -2.338 6.102 1 78.56 74 GLY B O 1
ATOM 1723 N N . HIS B 1 75 ? -3.121 -4.074 7.438 1 72 75 HIS B N 1
ATOM 1724 C CA . HIS B 1 75 ? -4.332 -4.535 6.766 1 72 75 HIS B CA 1
ATOM 1725 C C . HIS B 1 75 ? -5.551 -3.74 7.219 1 72 75 HIS B C 1
ATOM 1727 O O . HIS B 1 75 ? -6.629 -3.863 6.637 1 72 75 HIS B O 1
ATOM 1733 N N . GLY B 1 76 ? -5.406 -2.893 8.117 1 77.25 76 GLY B N 1
ATOM 1734 C CA . GLY B 1 76 ? -6.531 -2.143 8.656 1 77.25 76 GLY B CA 1
ATOM 1735 C C . GLY B 1 76 ? -6.707 -0.784 8.008 1 77.25 76 GLY B C 1
ATOM 1736 O O . GLY B 1 76 ? -6.43 -0.617 6.816 1 77.25 76 GLY B O 1
ATOM 1737 N N . ALA B 1 77 ? -7.359 0.051 8.672 1 87.06 77 ALA B N 1
ATOM 1738 C CA . ALA B 1 77 ? -7.637 1.411 8.211 1 87.06 77 ALA B CA 1
ATOM 1739 C C . ALA B 1 77 ? -6.344 2.15 7.883 1 87.06 77 ALA B C 1
ATOM 1741 O O . ALA B 1 77 ? -5.312 1.925 8.523 1 87.06 77 ALA B O 1
ATOM 1742 N N . PRO B 1 78 ? -6.371 2.977 6.891 1 91.69 78 PRO B N 1
ATOM 1743 C CA . PRO B 1 78 ? -5.199 3.818 6.629 1 91.69 78 PRO B CA 1
ATOM 1744 C C . PRO B 1 78 ? -4.883 4.758 7.789 1 91.69 78 PRO B C 1
ATOM 1746 O O . PRO B 1 78 ? -5.73 4.992 8.656 1 91.69 78 PRO B O 1
ATOM 1749 N N . THR B 1 79 ? -3.674 5.215 7.789 1 94 79 THR B N 1
ATOM 1750 C CA . THR B 1 79 ? -3.268 6.254 8.727 1 94 79 THR B CA 1
ATOM 1751 C C . THR B 1 79 ? -3.027 7.574 8 1 94 79 THR B C 1
ATOM 1753 O O . THR B 1 79 ? -2.672 7.586 6.82 1 94 79 THR B O 1
ATOM 1756 N N . TYR B 1 80 ? -3.197 8.625 8.789 1 94.94 80 TYR B N 1
ATOM 1757 C CA . TYR B 1 80 ? -3.111 9.945 8.18 1 94.94 80 TYR B CA 1
ATOM 1758 C C . TYR B 1 80 ? -2.047 10.797 8.867 1 94.94 80 TYR B C 1
ATOM 1760 O O . TYR B 1 80 ? -1.824 10.664 10.078 1 94.94 80 TYR B O 1
ATOM 1768 N N . HIS B 1 81 ? -1.413 11.625 8.031 1 93.5 81 HIS B N 1
ATOM 1769 C CA . HIS B 1 81 ? -0.406 12.578 8.477 1 93.5 81 HIS B CA 1
ATOM 1770 C C . HIS B 1 81 ? -0.447 13.852 7.633 1 93.5 81 HIS B C 1
ATOM 1772 O O . HIS B 1 81 ? -1.059 13.875 6.562 1 93.5 81 HIS B O 1
ATOM 1778 N N . LEU B 1 82 ? 0.153 14.852 8.234 1 91.5 82 LEU B N 1
ATOM 1779 C CA . LEU B 1 82 ? 0.255 16.062 7.426 1 91.5 82 LEU B CA 1
ATOM 1780 C C . LEU B 1 82 ? 1.122 15.82 6.195 1 91.5 82 LEU B C 1
ATOM 1782 O O . LEU B 1 82 ? 2.164 15.172 6.281 1 91.5 82 LEU B O 1
ATOM 1786 N N . ALA B 1 83 ? 0.679 16.312 5.059 1 86.88 83 ALA B N 1
ATOM 1787 C CA . ALA B 1 83 ? 1.313 16.062 3.771 1 86.88 83 ALA B CA 1
ATOM 1788 C C . ALA B 1 83 ? 2.744 16.578 3.746 1 86.88 83 ALA B C 1
ATOM 1790 O O . ALA B 1 83 ? 3.613 16.016 3.082 1 86.88 83 ALA B O 1
ATOM 1791 N N . ASP B 1 84 ? 3.062 17.594 4.383 1 79 84 ASP B N 1
ATOM 1792 C CA . ASP B 1 84 ? 4.367 18.234 4.27 1 79 84 ASP B CA 1
ATOM 1793 C C . ASP B 1 84 ? 5.27 17.859 5.445 1 79 84 ASP B C 1
ATOM 1795 O O . ASP B 1 84 ? 6.367 18.391 5.59 1 79 84 ASP B O 1
ATOM 1799 N N . ARG B 1 85 ? 4.82 16.938 6.168 1 73.12 85 ARG B N 1
ATOM 1800 C CA . ARG B 1 85 ? 5.621 16.578 7.332 1 73.12 85 ARG B CA 1
ATOM 1801 C C . ARG B 1 85 ? 6.215 15.18 7.184 1 73.12 85 ARG B C 1
ATOM 1803 O O . ARG B 1 85 ? 5.727 14.375 6.387 1 73.12 85 ARG B O 1
ATOM 1810 N N . HIS B 1 86 ? 7.375 14.984 7.758 1 68.62 86 HIS B N 1
ATOM 1811 C CA . HIS B 1 86 ? 8.023 13.711 8.055 1 68.62 86 HIS B CA 1
ATOM 1812 C C . HIS B 1 86 ? 8.398 12.969 6.77 1 68.62 86 HIS B C 1
ATOM 1814 O O . HIS B 1 86 ? 7.973 11.836 6.555 1 68.62 86 HIS B O 1
ATOM 1820 N N . ASP B 1 87 ? 9.188 13.586 5.965 1 84.19 87 ASP B N 1
ATOM 1821 C CA . ASP B 1 87 ? 9.711 12.945 4.766 1 84.19 87 ASP B CA 1
ATOM 1822 C C . ASP B 1 87 ? 10.492 11.68 5.117 1 84.19 87 ASP B C 1
ATOM 1824 O O . ASP B 1 87 ? 11.711 11.727 5.309 1 84.19 87 ASP B O 1
ATOM 1828 N N . HIS B 1 88 ? 9.68 10.633 5.52 1 93.25 88 HIS B N 1
ATOM 1829 C CA . HIS B 1 88 ? 10.328 9.367 5.84 1 93.25 88 HIS B CA 1
ATOM 1830 C C . HIS B 1 88 ? 9.602 8.195 5.191 1 93.25 88 HIS B C 1
ATOM 1832 O O . HIS B 1 88 ? 8.516 8.367 4.621 1 93.25 88 HIS B O 1
ATOM 1838 N N . ILE B 1 89 ? 10.273 7.043 5.258 1 94.06 89 ILE B N 1
ATOM 1839 C CA . ILE B 1 89 ? 9.688 5.773 4.844 1 94.06 89 ILE B CA 1
ATOM 1840 C C . ILE B 1 89 ? 9.297 4.957 6.078 1 94.06 89 ILE B C 1
ATOM 1842 O O . ILE B 1 89 ? 9.945 5.051 7.121 1 94.06 89 ILE B O 1
ATOM 1846 N N . HIS B 1 90 ? 8.211 4.227 5.938 1 95.25 90 HIS B N 1
ATOM 1847 C CA . HIS B 1 90 ? 7.777 3.346 7.016 1 95.25 90 HIS B CA 1
ATOM 1848 C C . HIS B 1 90 ? 8.203 1.904 6.754 1 95.25 90 HIS B C 1
ATOM 1850 O O . HIS B 1 90 ? 7.816 1.313 5.742 1 95.25 90 HIS B O 1
ATOM 1856 N N . LEU B 1 91 ? 9.016 1.352 7.66 1 96.56 91 LEU B N 1
ATOM 1857 C CA . LEU B 1 91 ? 9.3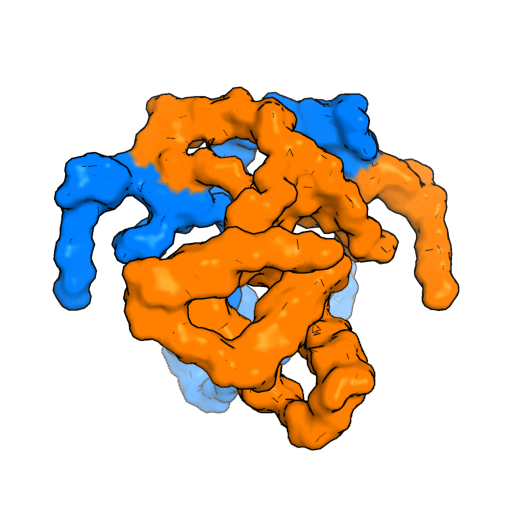12 -0.075 7.676 1 96.56 91 LEU B CA 1
ATOM 1858 C C . LEU B 1 91 ? 8.398 -0.815 8.641 1 96.56 91 LEU B C 1
ATOM 1860 O O . LEU B 1 91 ? 8.484 -0.622 9.859 1 96.56 91 LEU B O 1
ATOM 1864 N N . VAL B 1 92 ? 7.559 -1.632 8.078 1 95.31 92 VAL B N 1
ATOM 1865 C CA . VAL B 1 92 ? 6.508 -2.248 8.883 1 95.31 92 VAL B CA 1
ATOM 1866 C C . VAL B 1 92 ? 6.793 -3.736 9.055 1 95.31 92 VAL B C 1
ATOM 1868 O O . VAL B 1 92 ? 6.824 -4.488 8.07 1 95.31 92 VAL B O 1
ATOM 1871 N N . CYS B 1 93 ? 6.902 -4.152 10.289 1 96.38 93 CYS B N 1
ATOM 1872 C CA . CYS B 1 93 ? 7.121 -5.566 10.57 1 96.38 93 CYS B CA 1
ATOM 1873 C C . CYS B 1 93 ? 5.82 -6.352 10.461 1 96.38 93 CYS B C 1
ATOM 1875 O O . CYS B 1 93 ? 4.82 -5.988 11.078 1 96.38 93 CYS B O 1
ATOM 1877 N N . ARG B 1 94 ? 5.828 -7.453 9.805 1 90.31 94 ARG B N 1
ATOM 1878 C CA . ARG B 1 94 ? 4.641 -8.273 9.586 1 90.31 94 ARG B CA 1
ATOM 1879 C C . ARG B 1 94 ? 4.312 -9.102 10.82 1 90.31 94 ARG B C 1
ATOM 1881 O O . ARG B 1 94 ? 3.162 -9.508 11.016 1 90.31 94 ARG B O 1
ATOM 1888 N N . ASP B 1 95 ? 5.25 -9.297 11.68 1 92 95 ASP B N 1
ATOM 1889 C CA . ASP B 1 95 ? 5.074 -10.188 12.828 1 92 95 ASP B CA 1
ATOM 1890 C C . ASP B 1 95 ? 4.586 -9.414 14.047 1 92 95 ASP B C 1
ATOM 1892 O O . ASP B 1 95 ? 3.584 -9.789 14.664 1 92 95 ASP B O 1
ATOM 1896 N N . CYS B 1 96 ? 5.219 -8.414 14.398 1 94.12 96 CYS B N 1
ATOM 1897 C CA . CYS B 1 96 ? 4.875 -7.691 15.617 1 94.12 96 CYS B CA 1
ATOM 1898 C C . CYS B 1 96 ? 4.09 -6.426 15.305 1 94.12 96 CYS B C 1
ATOM 1900 O O . CYS B 1 96 ? 3.602 -5.75 16.219 1 94.12 96 CYS B O 1
ATOM 1902 N N . THR B 1 97 ? 4.129 -5.973 14.031 1 92.12 97 THR B N 1
ATOM 1903 C CA . THR B 1 97 ? 3.383 -4.82 13.531 1 92.12 97 THR B CA 1
ATOM 1904 C C . THR B 1 97 ? 4.078 -3.518 13.914 1 92.12 97 THR B C 1
ATOM 1906 O O . THR B 1 97 ? 3.529 -2.432 13.703 1 92.12 97 THR B O 1
ATOM 1909 N N . GLY B 1 98 ? 5.199 -3.662 14.453 1 93.88 98 GLY B N 1
ATOM 1910 C CA . GLY B 1 98 ? 5.984 -2.471 14.734 1 93.88 98 GLY B CA 1
ATOM 1911 C C . GLY B 1 98 ? 6.383 -1.709 13.484 1 93.88 98 GLY B C 1
ATOM 1912 O O . GLY B 1 98 ? 6.551 -2.303 12.414 1 93.88 98 GLY B O 1
ATOM 1913 N N . VAL B 1 99 ? 6.559 -0.324 13.633 1 94.69 99 VAL B N 1
ATOM 1914 C CA . VAL B 1 99 ? 6.91 0.549 12.523 1 94.69 99 VAL B CA 1
ATOM 1915 C C . VAL B 1 99 ? 8.219 1.276 12.828 1 94.69 99 VAL B C 1
ATOM 1917 O O . VAL B 1 99 ? 8.344 1.927 13.867 1 94.69 99 VAL B O 1
ATOM 1920 N N . ILE B 1 100 ? 9.172 1.116 11.992 1 95.62 100 ILE B N 1
ATOM 1921 C CA . ILE B 1 100 ? 10.414 1.872 12.039 1 95.62 100 ILE B CA 1
ATOM 1922 C C . ILE B 1 100 ? 10.383 2.986 10.992 1 95.62 100 ILE B C 1
ATOM 1924 O O . ILE B 1 100 ? 10.047 2.746 9.828 1 95.62 100 ILE B O 1
ATOM 1928 N N . GLU B 1 101 ? 10.719 4.23 11.359 1 94.19 101 GLU B N 1
ATOM 1929 C CA . GLU B 1 101 ? 10.828 5.348 10.43 1 94.19 101 GLU B CA 1
ATOM 1930 C C . GLU B 1 101 ? 12.258 5.492 9.914 1 94.19 101 GLU B C 1
ATOM 1932 O O . GLU B 1 101 ? 13.195 5.641 10.695 1 94.19 101 GLU B O 1
ATOM 1937 N N . ALA B 1 102 ? 12.375 5.406 8.672 1 95.38 102 ALA B N 1
ATOM 1938 C CA . ALA B 1 102 ? 13.68 5.566 8.031 1 95.38 102 ALA B CA 1
ATOM 1939 C C . ALA B 1 102 ? 13.727 6.844 7.199 1 95.38 102 ALA B C 1
ATOM 1941 O O . ALA B 1 102 ? 12.797 7.145 6.449 1 95.38 102 ALA B O 1
ATOM 1942 N N . GLY B 1 103 ? 14.82 7.609 7.32 1 93.62 103 GLY B N 1
ATOM 1943 C CA . GLY B 1 103 ? 14.977 8.812 6.523 1 93.62 103 GLY B CA 1
ATOM 1944 C C . GLY B 1 103 ? 15.055 8.539 5.031 1 93.62 103 GLY B C 1
ATOM 1945 O O . GLY B 1 103 ? 15.414 7.438 4.617 1 93.62 103 GLY B O 1
ATOM 1946 N N . LEU B 1 104 ? 14.758 9.539 4.23 1 92.94 104 LEU B N 1
ATOM 1947 C CA . LEU B 1 104 ? 14.672 9.406 2.777 1 92.94 104 LEU B CA 1
ATOM 1948 C C . LEU B 1 104 ? 16.047 9.117 2.182 1 92.94 104 LEU B C 1
ATOM 1950 O O . LEU B 1 104 ? 16.141 8.453 1.143 1 92.94 104 LEU B O 1
ATOM 1954 N N . PRO B 1 105 ? 17.094 9.547 2.799 1 93.5 105 PRO B N 1
ATOM 1955 C CA . PRO B 1 105 ? 18.422 9.281 2.211 1 93.5 105 PRO B CA 1
ATOM 1956 C C . PRO B 1 105 ? 18.703 7.789 2.041 1 93.5 105 PRO B C 1
ATOM 1958 O O . PRO B 1 105 ? 19.453 7.398 1.149 1 93.5 105 PRO B O 1
ATOM 1961 N N . VAL B 1 106 ? 18.047 6.961 2.781 1 94.62 106 VAL B N 1
ATOM 1962 C CA . VAL B 1 106 ? 18.281 5.527 2.684 1 94.62 106 VAL B CA 1
ATOM 1963 C C . VAL B 1 106 ? 17.812 5.016 1.324 1 94.62 106 VAL B C 1
ATOM 1965 O O . VAL B 1 106 ? 18.297 3.992 0.836 1 94.62 106 VAL B O 1
ATOM 1968 N N . ALA B 1 107 ? 16.891 5.75 0.692 1 95.62 107 ALA B N 1
ATOM 1969 C CA . ALA B 1 107 ? 16.312 5.328 -0.582 1 95.62 107 ALA B CA 1
ATOM 1970 C C . ALA B 1 107 ? 16.906 6.129 -1.741 1 95.62 107 ALA B C 1
ATOM 1972 O O . ALA B 1 107 ? 16.469 5.973 -2.889 1 95.62 107 ALA B O 1
ATOM 1973 N N . ALA B 1 108 ? 17.844 6.98 -1.538 1 95.19 108 ALA B N 1
ATOM 1974 C CA . ALA B 1 108 ? 18.312 7.934 -2.537 1 95.19 108 ALA B CA 1
ATOM 1975 C C . ALA B 1 108 ? 18.859 7.215 -3.768 1 95.19 108 ALA B C 1
ATOM 1977 O O . ALA B 1 108 ? 18.469 7.527 -4.898 1 95.19 108 ALA B O 1
ATOM 1978 N N . ASP B 1 109 ? 19.719 6.215 -3.516 1 96.19 109 ASP B N 1
ATOM 1979 C CA . ASP B 1 109 ? 20.312 5.48 -4.629 1 96.19 109 ASP B CA 1
ATOM 1980 C C . ASP B 1 109 ? 19.25 4.695 -5.391 1 96.19 109 ASP B C 1
ATOM 1982 O O . ASP B 1 109 ? 19.312 4.574 -6.617 1 96.19 109 ASP B O 1
ATOM 1986 N N . PHE B 1 110 ? 18.375 4.184 -4.707 1 96.94 110 PHE B N 1
ATOM 1987 C CA . PHE B 1 110 ? 17.312 3.404 -5.312 1 96.94 110 PHE B CA 1
ATOM 1988 C C . PHE B 1 110 ? 16.453 4.277 -6.219 1 96.94 110 PHE B C 1
ATOM 1990 O O . PHE B 1 110 ? 16.203 3.928 -7.375 1 96.94 110 PHE B O 1
ATOM 1997 N N . THR B 1 111 ? 16.031 5.449 -5.746 1 96.88 111 THR B N 1
ATOM 1998 C CA . THR B 1 111 ? 15.219 6.363 -6.543 1 96.88 111 THR B CA 1
ATOM 1999 C C . THR B 1 111 ? 15.984 6.832 -7.777 1 96.88 111 THR B C 1
ATOM 2001 O O . THR B 1 111 ? 15.406 6.973 -8.859 1 96.88 111 THR B O 1
ATOM 2004 N N . GLU B 1 112 ? 17.25 7.043 -7.594 1 96.88 112 GLU B N 1
ATOM 2005 C CA . GLU B 1 112 ? 18.078 7.445 -8.727 1 96.88 112 GLU B CA 1
ATOM 2006 C C . GLU B 1 112 ? 18.141 6.348 -9.781 1 96.88 112 GLU B C 1
ATOM 2008 O O . GLU B 1 112 ? 18.109 6.633 -10.984 1 96.88 112 GLU B O 1
ATOM 2013 N N . ARG B 1 113 ? 18.25 5.145 -9.359 1 97.06 113 ARG B N 1
ATOM 2014 C CA . ARG B 1 113 ? 18.281 4.016 -10.281 1 97.06 113 ARG B CA 1
ATOM 2015 C C . ARG B 1 113 ? 16.969 3.898 -11.055 1 97.06 113 ARG B C 1
ATOM 2017 O O . ARG B 1 113 ? 16.984 3.641 -12.266 1 97.06 113 ARG B O 1
ATOM 2024 N N . LEU B 1 114 ? 15.836 4.105 -10.391 1 97.31 114 LEU B N 1
ATOM 2025 C CA . LEU B 1 114 ? 14.539 4.07 -11.047 1 97.31 114 LEU B CA 1
ATOM 2026 C C . LEU B 1 114 ? 14.438 5.16 -12.109 1 97.31 114 LEU B C 1
ATOM 2028 O O . LEU B 1 114 ? 13.906 4.922 -13.203 1 97.31 114 LEU B O 1
ATOM 2032 N N . ARG B 1 115 ? 14.93 6.301 -11.734 1 97 115 ARG B N 1
ATOM 2033 C CA . ARG B 1 115 ? 14.938 7.402 -12.695 1 97 115 ARG B CA 1
ATOM 2034 C C . ARG B 1 115 ? 15.828 7.086 -13.891 1 97 115 ARG B C 1
ATOM 2036 O O . ARG B 1 115 ? 15.422 7.266 -15.039 1 97 115 ARG B O 1
ATOM 2043 N N . ALA B 1 116 ? 17 6.559 -13.688 1 97.12 116 ALA B N 1
ATOM 2044 C CA . ALA B 1 116 ? 17.984 6.301 -14.727 1 97.12 116 ALA B CA 1
ATOM 2045 C C . ALA B 1 116 ? 17.531 5.168 -15.641 1 97.12 116 ALA B C 1
ATOM 2047 O O . ALA B 1 116 ? 17.672 5.258 -16.859 1 97.12 116 ALA B O 1
ATOM 2048 N N . GLU B 1 117 ? 17 4.109 -15.055 1 97.25 117 GLU B N 1
ATOM 2049 C CA . GLU B 1 117 ? 16.719 2.896 -15.82 1 97.25 117 GLU B CA 1
ATOM 2050 C C . GLU B 1 117 ? 15.328 2.947 -16.453 1 97.25 117 GLU B C 1
ATOM 2052 O O . GLU B 1 117 ? 15.109 2.398 -17.531 1 97.25 117 GLU B O 1
ATOM 2057 N N . PHE B 1 118 ? 14.43 3.674 -15.805 1 97.12 118 PHE B N 1
ATOM 2058 C CA . PHE B 1 118 ? 13.047 3.584 -16.266 1 97.12 118 PHE B CA 1
ATOM 2059 C C . PHE B 1 118 ? 12.484 4.969 -16.562 1 97.12 118 PHE B C 1
ATOM 2061 O O . PHE B 1 118 ? 11.367 5.098 -17.078 1 97.12 118 PHE B O 1
ATOM 2068 N N . GLY B 1 119 ? 13.211 5.965 -16.188 1 97.38 119 GLY B N 1
ATOM 2069 C CA . GLY B 1 119 ? 12.664 7.309 -16.281 1 97.38 119 GLY B CA 1
ATOM 2070 C C . GLY B 1 119 ? 11.539 7.562 -15.281 1 97.38 119 GLY B C 1
ATOM 2071 O O . GLY B 1 119 ? 10.664 8.391 -15.531 1 97.38 119 GLY B O 1
ATOM 2072 N N . PHE B 1 120 ? 11.539 6.828 -14.281 1 97.94 120 PHE B N 1
ATOM 2073 C CA . PHE B 1 120 ? 10.453 6.895 -13.312 1 97.94 120 PHE B CA 1
ATOM 2074 C C . PHE B 1 120 ? 10.82 7.805 -12.148 1 97.94 120 PHE B C 1
ATOM 2076 O O . PHE B 1 120 ? 11.852 7.602 -11.492 1 97.94 120 PHE B O 1
ATOM 2083 N N . GLU B 1 121 ? 9.898 8.766 -11.828 1 97.44 121 GLU B N 1
ATOM 2084 C CA . GLU B 1 121 ? 10.141 9.719 -10.75 1 97.44 121 GLU B CA 1
ATOM 2085 C C . GLU B 1 121 ? 9.281 9.398 -9.531 1 97.44 121 GLU B C 1
ATOM 2087 O O . GLU B 1 121 ? 8.055 9.273 -9.641 1 97.44 121 GLU B O 1
ATOM 2092 N N . THR B 1 122 ? 9.938 9.195 -8.398 1 95.25 122 THR B N 1
ATOM 2093 C CA . THR B 1 122 ? 9.242 8.938 -7.141 1 95.25 122 THR B CA 1
ATOM 2094 C C . THR B 1 122 ? 10.008 9.547 -5.965 1 95.25 122 THR B C 1
ATOM 2096 O O . THR B 1 122 ? 11.242 9.578 -5.977 1 95.25 122 THR B O 1
ATOM 2099 N N . ASP B 1 123 ? 9.32 10.016 -4.926 1 88.56 123 ASP B N 1
ATOM 2100 C CA . ASP B 1 123 ? 9.969 10.578 -3.748 1 88.56 123 ASP B CA 1
ATOM 2101 C C . ASP B 1 123 ? 9.969 9.578 -2.594 1 88.56 123 ASP B C 1
ATOM 2103 O O . ASP B 1 123 ? 10.688 9.758 -1.609 1 88.56 123 ASP B O 1
ATOM 2107 N N . MET B 1 124 ? 9.188 8.516 -2.641 1 89.81 124 MET B N 1
ATOM 2108 C CA . MET B 1 124 ? 9.109 7.398 -1.702 1 89.81 124 MET B CA 1
ATOM 2109 C C . MET B 1 124 ? 8.609 7.867 -0.338 1 89.81 124 MET B C 1
ATOM 2111 O O . MET B 1 124 ? 8.648 7.113 0.635 1 89.81 124 MET B O 1
ATOM 2115 N N . LYS B 1 125 ? 8.117 9.094 -0.307 1 88.44 125 LYS B N 1
ATOM 2116 C CA . LYS B 1 125 ? 7.621 9.617 0.96 1 88.44 125 LYS B CA 1
ATOM 2117 C C . LYS B 1 125 ? 6.441 8.797 1.476 1 88.44 125 LYS B C 1
ATOM 2119 O O . LYS B 1 125 ? 5.523 8.484 0.719 1 88.44 125 LYS B O 1
ATOM 2124 N N . HIS B 1 126 ? 6.57 8.422 2.781 1 87 126 HIS B N 1
ATOM 2125 C CA . HIS B 1 126 ? 5.52 7.754 3.545 1 87 126 HIS B CA 1
ATOM 2126 C C . HIS B 1 126 ? 5.176 6.398 2.941 1 87 126 HIS B C 1
ATOM 2128 O O . HIS B 1 126 ? 4.074 5.887 3.139 1 87 126 HIS B O 1
ATOM 2134 N N . PHE B 1 127 ? 6.102 5.824 2.201 1 89.88 127 PHE B N 1
ATOM 2135 C CA . PHE B 1 127 ? 5.91 4.457 1.731 1 89.88 127 PHE B CA 1
ATOM 2136 C C . PHE B 1 127 ? 6.004 3.469 2.889 1 89.88 127 PHE B C 1
ATOM 2138 O O . PHE B 1 127 ? 6.832 3.637 3.787 1 89.88 127 PHE B O 1
ATOM 2145 N N . ALA B 1 128 ? 5.141 2.486 2.697 1 92.06 128 ALA B N 1
ATOM 2146 C CA . ALA B 1 128 ? 5.195 1.385 3.656 1 92.06 128 ALA B CA 1
ATOM 2147 C C . ALA B 1 128 ? 5.883 0.165 3.051 1 92.06 128 ALA B C 1
ATOM 2149 O O . ALA B 1 128 ? 5.41 -0.395 2.061 1 92.06 128 ALA B O 1
ATOM 2150 N N . ILE B 1 129 ? 6.988 -0.139 3.635 1 93.5 129 ILE B N 1
ATOM 2151 C CA . ILE B 1 129 ? 7.715 -1.342 3.242 1 93.5 129 ILE B CA 1
ATOM 2152 C C . ILE B 1 129 ? 7.523 -2.43 4.297 1 93.5 129 ILE B C 1
A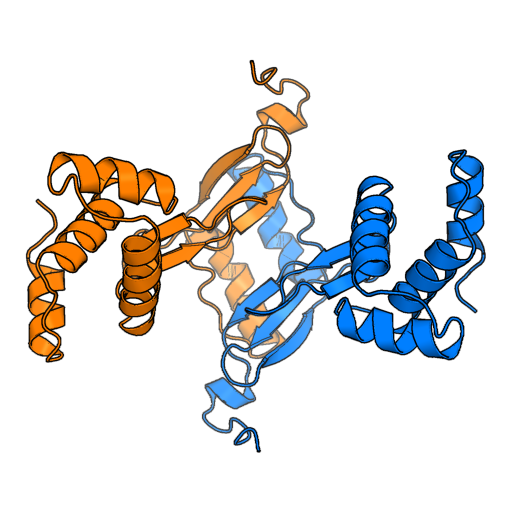TOM 2154 O O . ILE B 1 129 ? 7.93 -2.262 5.449 1 93.5 129 ILE B O 1
ATOM 2158 N N . PHE B 1 130 ? 6.938 -3.484 3.84 1 92.31 130 PHE B N 1
ATOM 2159 C CA . PHE B 1 130 ? 6.68 -4.574 4.773 1 92.31 130 PHE B CA 1
ATOM 2160 C C . PHE B 1 130 ? 7.844 -5.559 4.789 1 92.31 130 PHE B C 1
ATOM 2162 O O . PHE B 1 130 ? 8.438 -5.844 3.748 1 92.31 130 PHE B O 1
ATOM 2169 N N . GLY B 1 131 ? 8.109 -6.113 5.957 1 94.62 131 GLY B N 1
ATOM 2170 C CA . GLY B 1 131 ? 9.18 -7.066 6.203 1 94.62 131 GLY B CA 1
ATOM 2171 C C . GLY B 1 131 ? 9.219 -7.562 7.637 1 94.62 131 GLY B C 1
ATOM 2172 O O . GLY B 1 131 ? 8.172 -7.777 8.258 1 94.62 131 GLY B O 1
ATOM 2173 N N . ARG B 1 132 ? 10.461 -7.883 8.039 1 96.56 132 ARG B N 1
ATOM 2174 C CA . ARG B 1 132 ? 10.648 -8.344 9.406 1 96.56 132 ARG B CA 1
ATOM 2175 C C . ARG B 1 132 ? 11.711 -7.516 10.125 1 96.56 132 ARG B C 1
ATOM 2177 O O . ARG B 1 132 ? 12.781 -7.254 9.57 1 96.56 132 ARG B O 1
ATOM 2184 N N . CYS B 1 133 ? 11.367 -7.141 11.32 1 97.25 133 CYS B N 1
ATOM 2185 C CA . CYS B 1 133 ? 12.328 -6.383 12.109 1 97.25 133 CYS B CA 1
ATOM 2186 C C . CYS B 1 133 ? 13.391 -7.301 12.703 1 97.25 133 CYS B C 1
ATOM 2188 O O . CYS B 1 133 ? 13.242 -8.523 12.672 1 97.25 133 CYS B O 1
ATOM 2190 N N . ARG B 1 134 ? 14.367 -6.664 13.297 1 96.31 134 ARG B N 1
ATOM 2191 C CA . ARG B 1 134 ? 15.508 -7.383 13.836 1 96.31 134 ARG B CA 1
ATOM 2192 C C . ARG B 1 134 ? 15.07 -8.383 14.898 1 96.31 134 ARG B C 1
ATOM 2194 O O . ARG B 1 134 ? 15.5 -9.539 14.883 1 96.31 134 ARG B O 1
ATOM 2201 N N . ALA B 1 135 ? 14.289 -7.926 15.828 1 95.69 135 ALA B N 1
ATOM 2202 C CA . ALA B 1 135 ? 13.844 -8.758 16.938 1 95.69 135 ALA B CA 1
ATOM 2203 C C . ALA B 1 135 ? 13.07 -9.977 16.453 1 95.69 135 ALA B C 1
ATOM 2205 O O . ALA B 1 135 ? 13.32 -11.102 16.891 1 95.69 135 ALA B O 1
ATOM 2206 N N . CYS B 1 136 ? 12.148 -9.805 15.539 1 95.25 136 CYS B N 1
ATOM 2207 C CA . CYS B 1 136 ? 11.328 -10.891 15.023 1 95.25 136 CYS B CA 1
ATOM 2208 C C . CYS B 1 136 ? 12.133 -11.805 14.117 1 95.25 136 CYS B C 1
ATOM 2210 O O . CYS B 1 136 ? 11.898 -13.016 14.078 1 95.25 136 CYS B O 1
ATOM 2212 N N . ALA B 1 137 ? 13.023 -11.219 13.375 1 92.06 137 ALA B N 1
ATOM 2213 C CA . ALA B 1 137 ? 13.852 -12.023 12.477 1 92.06 137 ALA B CA 1
ATOM 2214 C C . ALA B 1 137 ? 14.773 -12.953 13.266 1 92.06 137 ALA B C 1
ATOM 2216 O O . ALA B 1 137 ? 15.109 -14.047 12.797 1 92.06 137 ALA B O 1
ATOM 2217 N N . SER B 1 138 ? 15.094 -12.531 14.383 1 90.44 138 SER B N 1
ATOM 2218 C CA . SER B 1 138 ? 15.977 -13.32 15.234 1 90.44 138 SER B CA 1
ATOM 2219 C C . SER B 1 138 ? 15.188 -14.305 16.094 1 90.44 138 SER B C 1
ATOM 2221 O O . SER B 1 138 ? 15.773 -15.109 16.828 1 90.44 138 SER B O 1
ATOM 2223 N N . GLY B 1 139 ? 13.914 -14.414 15.93 1 82.12 139 GLY B N 1
ATOM 2224 C CA . GLY B 1 139 ? 13.078 -15.305 16.719 1 82.12 139 GLY B CA 1
ATOM 2225 C C . GLY B 1 139 ? 12.758 -14.75 18.094 1 82.12 139 GLY B C 1
ATOM 2226 O O . GLY B 1 139 ? 12.328 -15.492 18.984 1 82.12 139 GLY B O 1
ATOM 2227 N N . LYS B 1 140 ? 13.062 -13.602 18.5 1 66.12 140 LYS B N 1
ATOM 2228 C CA . LYS B 1 140 ? 12.789 -13.031 19.812 1 66.12 140 LYS B CA 1
ATOM 2229 C C . LYS B 1 140 ? 11.508 -12.211 19.797 1 66.12 140 LYS B C 1
ATOM 2231 O O . LYS B 1 140 ? 11.273 -11.391 20.703 1 66.12 140 LYS B O 1
ATOM 2236 N N . ALA B 1 141 ? 10.617 -12.461 18.828 1 61.75 141 ALA B N 1
ATOM 2237 C CA . ALA B 1 141 ? 9.414 -11.633 18.688 1 61.75 141 ALA B CA 1
ATOM 2238 C C . ALA B 1 141 ? 8.656 -11.539 20 1 61.75 141 ALA B C 1
ATOM 2240 O O . ALA B 1 141 ? 8.398 -12.555 20.656 1 61.75 141 ALA B O 1
ATOM 2241 N N . PRO B 1 142 ? 8.375 -10.328 20.562 1 55.28 142 PRO B N 1
ATOM 2242 C CA . PRO B 1 142 ? 7.516 -10.289 21.75 1 55.28 142 PRO B CA 1
ATOM 2243 C C . PRO B 1 142 ? 6.129 -10.883 21.5 1 55.28 142 PRO B C 1
ATOM 2245 O O . PRO B 1 142 ? 5.66 -10.883 20.359 1 55.28 142 PRO B O 1
ATOM 2248 N N . ALA B 1 143 ? 5.754 -12.031 22.234 1 46.31 143 ALA B N 1
ATOM 2249 C CA . ALA B 1 143 ? 4.379 -12.523 22.25 1 46.31 143 ALA B CA 1
ATOM 2250 C C . ALA B 1 143 ? 3.381 -11.367 22.281 1 46.31 143 ALA B C 1
ATOM 2252 O O . ALA B 1 143 ? 3.484 -10.484 23.141 1 46.31 143 ALA B O 1
ATOM 2253 N N . GLY B 1 144 ? 3.143 -10.734 21.234 1 39.28 144 GLY B N 1
ATOM 2254 C CA . GLY B 1 144 ? 2.055 -9.812 21.531 1 39.28 144 GLY B CA 1
ATOM 2255 C C . GLY B 1 144 ? 1.108 -10.32 22.594 1 39.28 144 GLY B C 1
ATOM 2256 O O . GLY B 1 144 ? 0.634 -11.453 22.516 1 39.28 144 GLY B O 1
ATOM 2257 N N . SER B 1 145 ? 1.259 -9.828 23.781 1 33.72 145 SER B N 1
ATOM 2258 C CA . SER B 1 145 ? 0.225 -10.094 24.781 1 33.72 145 SER B CA 1
ATOM 2259 C C . SER B 1 145 ? -1.169 -9.875 24.203 1 33.72 145 SER B C 1
ATOM 2261 O O . SER B 1 145 ? -1.376 -8.969 23.391 1 33.72 145 SER B O 1
#

pLDDT: mean 88.14, std 13.39, range [30.7, 98.38]

Secondary structure (DSSP, 8-state):
---THHHHHHHHTTPPPPHHHHHHHHHHHHHSSB-HHHHHHHHHTT-TT--HHHHHHHHHHHHHTTSEEEE--SSSS-EEEETTS--EEEEEETTT--EEEEEGGGGHHHHHHHHHHH--B---TT-EEEEB-HHHHTT------/---THHHHHHHHTTPPPPHHHHHHHHHHHHHSSB-HHHHHHHHHTT-TT--HHHHHHHHHHHHHTTSEEEE--SSSS-EEEETTS--EEEEEETTT--EEEEEGGGGHHHHHHHHHHH--B---TT-EEEEB-HHHHTT------

Organism: Streptomyces mobaraensis (NCBI:txid35621)

Nearest PDB structures (foldseek):
  3eyy-assembly1_B  TM=9.175E-01  e=1.469E-22  Streptomyces coelicolor
  4rb2-assembly1_D  TM=8.048E-01  e=6.505E-10  Magnetospirillum gryphiswaldense MSR-1 v2
  4raz-assembly1_A  TM=8.029E-01  e=1.600E-09  Magnetospirillum gryphiswaldense MSR-1 v2
  4ray-assembly1_B  TM=5.964E-01  e=2.676E-09  Magnetospirillum gryphiswaldense MSR-1 v2
  4ray-assembly1_A  TM=5.711E-01  e=1.407E-09  Magnetospirillum gryphiswaldense MSR-1 v2

Radius of gyration: 21.55 Å; Cα contacts (8 Å, |Δi|>4): 441; chains: 2; bounding box: 46×64×48 Å

Sequence (290 aa):
MVDTDWQSDLRKRGYRLTPQRQLVLEAVDRLEHATPDDILTEVRKTAGGINISTVYRTLELLEELGLVSHAHLGHGAPTYHLADRHDHIHLVCRDCTGVIEAGLPVAADFTERLRAEFGFETDMKHFAIFGRCRACASGKAPAGSMVDTDWQSDLRKRGYRLTPQRQLVLEAVDRLEHATPDDILTEVRKTAGGINISTVYRTLELLEELGLVSHAHLGHGAPTYHLADRHDHIHLVCRDCTGVIEAGLPVAADFTERLRAEFGFETDMKHFAIFGRCRACASGKAPAGS

Solvent-accessible surface area (backbone atoms only — not comparable to full-atom values): 16163 Å² total; per-residue (Å²): 126,80,69,68,55,59,60,52,50,35,49,73,70,71,44,80,74,51,71,67,48,44,43,48,53,50,33,31,61,71,60,42,66,31,34,67,65,55,36,46,58,55,32,35,75,80,44,68,82,69,50,69,68,58,50,54,51,41,50,53,51,35,35,75,72,58,52,32,41,72,32,65,78,60,94,63,76,47,21,26,25,44,48,88,52,73,72,21,26,34,39,26,18,74,82,80,62,47,73,46,80,38,61,49,74,68,46,47,67,38,43,50,47,39,31,73,77,63,39,29,48,56,83,59,60,53,35,62,44,64,31,33,37,45,53,49,69,68,69,62,50,72,72,77,125,126,82,69,68,56,58,60,50,49,34,50,73,70,70,43,82,72,53,72,69,49,45,43,49,53,50,31,30,60,70,62,41,66,30,34,68,64,55,38,47,59,56,34,34,76,78,45,68,85,67,49,70,68,56,52,53,52,42,50,52,51,35,35,75,71,57,51,32,39,70,33,64,78,60,94,62,75,46,22,27,26,44,48,89,51,74,72,21,27,34,38,26,18,74,82,80,62,47,76,46,80,39,61,48,74,68,46,46,69,39,42,50,48,39,31,72,77,63,39,30,48,55,82,60,61,53,35,62,43,63,32,34,37,44,52,50,68,69,69,61,49,72,72,77,125